Protein AF-A0A0G1D6A9-F1 (afdb_monomer_lite)

Foldseek 3Di:
DDDPPDPVNVVVVVVLVVCCVPPPVSVVVQVDQFCFDVCQQQFNADPVGGGDNLLVVLLVCCQVPQADPPSKGAGADPVRQVVQVPDPRHDHRAQFGMKGWHDDPLEIEMETEGAAAAPQPGVVVVVVVVQVVQCQSSLQNVGHYDYYHYHYNDYDYDPQCVVVVVVVVVDDDDDAWDWAADRDHSVPDDPVRIDTHPDDDDDDDDGDDDD

Secondary structure (DSSP, 8-state):
-PPTTSHHHHHHHHHHHHHHHH-HHHHHHHS---S-HHHHHH-EEPTTS-EE-HHHHHHHHHHH-TT-TT-EEE---HHHHHHHHH-TTSPPPPSEEEEEEEEETTEEEEEEEEEEEETTTHHHHHHHHHHHHHHHHHHHTT-EEEEEEEEEEEEE--GGGHHHHHHHHTSPPPPPPEEEE-SS-GGG--GGGEEEET---PPPP-PPPP-

Structure (mmCIF, N/CA/C/O backbone):
data_AF-A0A0G1D6A9-F1
#
_entry.id   AF-A0A0G1D6A9-F1
#
loop_
_atom_site.group_PDB
_atom_site.id
_atom_site.type_symbol
_atom_site.label_atom_id
_atom_site.label_alt_id
_atom_site.label_comp_id
_atom_site.label_asym_id
_atom_site.label_entity_id
_atom_site.label_seq_id
_atom_site.pdbx_PDB_ins_code
_atom_site.Cartn_x
_atom_site.Cartn_y
_atom_site.Cartn_z
_atom_site.occupancy
_atom_site.B_iso_or_equiv
_atom_site.auth_seq_id
_atom_site.auth_comp_id
_atom_site.auth_asym_id
_atom_site.auth_atom_id
_atom_site.pdbx_PDB_model_num
ATOM 1 N N . LYS A 1 1 ? 27.972 5.083 -18.551 1.00 77.94 1 LYS A N 1
ATOM 2 C CA . LYS A 1 1 ? 26.592 4.671 -18.190 1.00 77.94 1 LYS A CA 1
ATOM 3 C C . LYS A 1 1 ? 26.236 3.481 -19.064 1.00 77.94 1 LYS A C 1
ATOM 5 O O . LYS A 1 1 ? 26.295 3.638 -20.275 1.00 77.94 1 LYS A O 1
ATOM 10 N N . PHE A 1 2 ? 25.953 2.319 -18.478 1.00 86.81 2 PHE A N 1
ATOM 11 C CA . PHE A 1 2 ? 25.542 1.133 -19.235 1.00 86.81 2 PHE A CA 1
ATOM 12 C C . PHE A 1 2 ? 24.108 1.310 -19.759 1.00 86.81 2 PHE A C 1
ATOM 14 O O . PHE A 1 2 ? 23.292 1.895 -19.034 1.00 86.81 2 PHE A O 1
ATOM 21 N N . PRO A 1 3 ? 23.781 0.858 -20.984 1.00 87.69 3 PRO A N 1
ATOM 22 C CA . PRO A 1 3 ? 22.404 0.848 -21.464 1.00 87.69 3 PRO A CA 1
ATOM 23 C C . PRO A 1 3 ? 21.510 0.039 -20.517 1.00 87.69 3 PRO A C 1
ATOM 25 O O . PRO A 1 3 ? 21.882 -1.046 -20.072 1.00 87.69 3 PRO A O 1
ATOM 28 N N . ARG A 1 4 ? 20.328 0.565 -20.178 1.00 82.50 4 ARG A N 1
ATOM 29 C CA . ARG A 1 4 ? 19.416 -0.106 -19.241 1.00 82.50 4 ARG A CA 1
ATOM 30 C C . ARG A 1 4 ? 19.046 -1.484 -19.796 1.00 82.50 4 ARG A C 1
ATOM 32 O O . ARG A 1 4 ? 18.674 -1.593 -20.959 1.00 82.50 4 ARG A O 1
ATOM 39 N N . TYR A 1 5 ? 19.146 -2.508 -18.950 1.00 84.88 5 TYR A N 1
ATOM 40 C CA . TYR A 1 5 ? 18.931 -3.919 -19.300 1.00 84.88 5 TYR A CA 1
ATOM 41 C C . TYR A 1 5 ? 19.991 -4.576 -20.204 1.00 84.88 5 TYR A C 1
ATOM 43 O O . TYR A 1 5 ? 19.782 -5.727 -20.590 1.00 84.88 5 TYR A O 1
ATOM 51 N N . SER A 1 6 ? 21.124 -3.922 -20.497 1.00 91.94 6 SER A N 1
ATOM 52 C CA . SER A 1 6 ? 22.275 -4.610 -21.105 1.00 91.94 6 SER A CA 1
ATOM 53 C C . SER A 1 6 ? 22.891 -5.627 -20.138 1.00 91.94 6 SER A C 1
ATOM 55 O O . SER A 1 6 ? 22.645 -5.570 -18.929 1.00 91.94 6 SER A O 1
ATOM 57 N N . GLU A 1 7 ? 23.695 -6.558 -20.649 1.00 95.06 7 GLU A N 1
ATOM 58 C CA . GLU A 1 7 ? 24.373 -7.553 -19.808 1.00 95.06 7 GLU A CA 1
ATOM 59 C C . GLU A 1 7 ? 25.327 -6.895 -18.803 1.00 95.06 7 GLU A C 1
ATOM 61 O O . GLU A 1 7 ? 25.347 -7.269 -17.633 1.00 95.06 7 GLU A O 1
ATOM 66 N N . GLU A 1 8 ? 26.029 -5.835 -19.204 1.00 95.31 8 GLU A N 1
ATOM 67 C CA . GLU A 1 8 ? 26.897 -5.065 -18.310 1.00 95.31 8 GLU A CA 1
ATOM 68 C C . GLU A 1 8 ? 26.088 -4.344 -17.228 1.00 95.31 8 GLU A C 1
ATOM 70 O O . GLU A 1 8 ? 26.467 -4.355 -16.058 1.00 95.31 8 GLU A O 1
ATOM 75 N N . TRP A 1 9 ? 24.938 -3.756 -17.588 1.00 93.94 9 TRP A N 1
ATOM 76 C CA . TRP A 1 9 ? 24.043 -3.138 -16.609 1.00 93.94 9 TRP A CA 1
ATOM 77 C C . TRP A 1 9 ? 23.531 -4.162 -15.593 1.00 93.94 9 TRP A C 1
ATOM 79 O O . TRP A 1 9 ? 23.510 -3.877 -14.398 1.00 93.94 9 TRP A O 1
ATOM 89 N N . LYS A 1 10 ? 23.139 -5.359 -16.049 1.00 94.56 10 LYS A N 1
ATOM 90 C CA . LYS A 1 10 ? 22.675 -6.442 -15.169 1.00 94.56 10 LYS A CA 1
ATOM 91 C C . LYS A 1 10 ? 23.788 -6.919 -14.240 1.00 94.56 10 LYS A C 1
ATOM 93 O O . LYS A 1 10 ? 23.528 -7.121 -13.057 1.00 94.56 10 LYS A O 1
ATOM 98 N N . ALA A 1 11 ? 25.009 -7.065 -14.753 1.00 96.00 11 ALA A N 1
ATOM 99 C CA . ALA A 1 11 ? 26.162 -7.481 -13.964 1.00 96.00 11 ALA A CA 1
ATOM 100 C C . ALA A 1 11 ? 26.493 -6.465 -12.860 1.00 96.00 11 ALA A C 1
ATOM 102 O O . ALA A 1 11 ? 26.671 -6.846 -11.705 1.00 96.00 11 ALA A O 1
ATOM 103 N N . GLU A 1 12 ? 26.518 -5.171 -13.183 1.00 95.94 12 GLU A N 1
ATOM 104 C CA . GLU A 1 12 ? 26.762 -4.123 -12.186 1.00 95.94 12 GLU A CA 1
ATOM 105 C C . GLU A 1 12 ? 25.602 -3.973 -11.196 1.00 95.94 12 GLU A C 1
ATOM 107 O O . GLU A 1 12 ? 25.835 -3.785 -10.005 1.00 95.94 12 GLU A O 1
ATOM 112 N N . MET A 1 13 ? 24.354 -4.131 -11.648 1.00 94.62 13 MET A N 1
ATOM 113 C CA . MET A 1 13 ? 23.194 -4.152 -10.755 1.00 94.62 13 MET A CA 1
ATOM 114 C C . MET A 1 13 ? 23.268 -5.321 -9.764 1.00 94.62 13 MET A C 1
ATOM 116 O O . MET A 1 13 ? 22.987 -5.138 -8.584 1.00 94.62 13 MET A O 1
ATOM 120 N N . ALA A 1 14 ? 23.688 -6.508 -10.212 1.00 96.38 14 ALA A N 1
ATOM 121 C CA . ALA A 1 14 ? 23.878 -7.655 -9.329 1.00 96.38 14 ALA A CA 1
ATOM 122 C C . ALA A 1 14 ? 24.955 -7.377 -8.269 1.00 96.38 14 ALA A C 1
ATOM 124 O O . ALA A 1 14 ? 24.721 -7.621 -7.089 1.00 96.38 14 ALA A O 1
ATOM 125 N N . LYS A 1 15 ? 26.095 -6.790 -8.661 1.00 96.94 15 LYS A N 1
ATOM 126 C CA . LYS A 1 15 ? 27.145 -6.380 -7.711 1.00 96.94 15 LYS A CA 1
ATOM 127 C C . LYS A 1 15 ? 26.630 -5.366 -6.693 1.00 96.94 15 LYS A C 1
ATOM 129 O O . LYS A 1 15 ? 26.867 -5.538 -5.503 1.00 96.94 15 LYS A O 1
ATOM 134 N N . PHE A 1 16 ? 25.904 -4.347 -7.152 1.00 95.81 16 PHE A N 1
ATOM 135 C CA . PHE A 1 16 ? 25.304 -3.341 -6.279 1.00 95.81 16 PHE A CA 1
ATOM 136 C C . PHE A 1 16 ? 24.359 -3.978 -5.252 1.00 95.81 16 PHE A C 1
ATOM 138 O O . PHE A 1 16 ? 24.467 -3.700 -4.062 1.00 95.81 16 PHE A O 1
ATOM 145 N N . VAL A 1 17 ? 23.468 -4.873 -5.693 1.00 96.88 17 VAL A N 1
ATOM 146 C CA . VAL A 1 17 ? 22.533 -5.583 -4.806 1.00 96.88 17 VAL A CA 1
ATOM 147 C C . VAL A 1 17 ? 23.275 -6.420 -3.764 1.00 96.88 17 VAL A C 1
ATOM 149 O O . VAL A 1 17 ? 22.898 -6.399 -2.595 1.00 96.88 17 VAL A O 1
ATOM 152 N N . GLU A 1 18 ? 24.332 -7.130 -4.154 1.00 97.94 18 GLU A N 1
ATOM 153 C CA . GLU A 1 18 ? 25.124 -7.916 -3.204 1.00 97.94 18 GLU A CA 1
ATOM 154 C C . GLU A 1 18 ? 25.871 -7.030 -2.198 1.00 97.94 18 GLU A C 1
ATOM 156 O O . GLU A 1 18 ? 25.892 -7.347 -1.012 1.00 97.94 18 GLU A O 1
ATOM 161 N N . GLN A 1 19 ? 26.398 -5.878 -2.621 1.00 97.50 19 GLN A N 1
ATOM 162 C CA . GLN A 1 19 ? 27.015 -4.912 -1.706 1.00 97.50 19 GLN A CA 1
ATOM 163 C C . GLN A 1 19 ? 26.012 -4.349 -0.694 1.00 97.50 19 GLN A C 1
ATOM 165 O O . GLN A 1 19 ? 26.326 -4.279 0.489 1.00 97.50 19 GLN A O 1
ATOM 170 N N . ILE A 1 20 ? 24.790 -4.015 -1.129 1.00 97.50 20 ILE A N 1
ATOM 171 C CA . ILE A 1 20 ? 23.716 -3.567 -0.228 1.00 97.50 20 ILE A CA 1
ATOM 172 C C . ILE A 1 20 ? 23.388 -4.629 0.832 1.00 97.50 20 ILE A C 1
ATOM 174 O O . ILE A 1 20 ? 23.114 -4.277 1.974 1.00 97.50 20 ILE A O 1
ATOM 178 N N . LYS A 1 21 ? 23.405 -5.920 0.479 1.00 96.19 21 LYS A N 1
ATOM 179 C CA . LYS A 1 21 ? 23.113 -7.007 1.430 1.00 96.19 21 LYS A CA 1
ATOM 180 C C . LYS A 1 21 ? 24.263 -7.291 2.397 1.00 96.19 21 LYS A C 1
ATOM 182 O O . LYS A 1 21 ? 24.004 -7.718 3.517 1.00 96.19 21 LYS A O 1
ATOM 187 N N . ALA A 1 22 ? 25.505 -7.152 1.937 1.00 97.25 22 ALA A N 1
ATOM 188 C CA . ALA A 1 22 ? 26.683 -7.643 2.649 1.00 97.25 22 ALA A CA 1
ATOM 189 C C . ALA A 1 22 ? 27.426 -6.570 3.462 1.00 97.25 22 ALA A C 1
ATOM 191 O O . ALA A 1 22 ? 28.173 -6.926 4.372 1.00 97.25 22 ALA A O 1
ATOM 192 N N . ASP A 1 23 ? 27.262 -5.283 3.139 1.00 97.56 23 ASP A N 1
ATOM 193 C CA . ASP A 1 23 ? 27.976 -4.180 3.788 1.00 97.56 23 ASP A CA 1
ATOM 194 C C . ASP A 1 23 ? 27.004 -3.102 4.291 1.00 97.56 23 ASP A C 1
ATOM 196 O O . ASP A 1 23 ? 26.467 -2.295 3.529 1.00 97.56 23 ASP A O 1
ATOM 200 N N . ASP A 1 24 ? 26.835 -3.048 5.612 1.00 96.88 24 ASP A N 1
ATOM 201 C CA . ASP A 1 24 ? 26.005 -2.059 6.300 1.00 96.88 24 ASP A CA 1
ATOM 202 C C . ASP A 1 24 ? 26.401 -0.605 6.000 1.00 96.88 24 ASP A C 1
ATOM 204 O O . ASP A 1 24 ? 25.538 0.273 5.939 1.00 96.88 24 ASP A O 1
ATOM 208 N N . ASN A 1 25 ? 27.694 -0.302 5.852 1.00 96.94 25 ASN A N 1
ATOM 209 C CA . ASN A 1 25 ? 28.141 1.060 5.560 1.00 96.94 25 ASN A CA 1
ATOM 210 C C . ASN A 1 25 ? 27.798 1.435 4.122 1.00 96.94 25 ASN A C 1
ATOM 212 O O . ASN A 1 25 ? 27.321 2.544 3.873 1.00 96.94 25 ASN A O 1
ATOM 216 N N . PHE A 1 26 ? 27.967 0.491 3.196 1.00 96.56 26 PHE A N 1
ATOM 217 C CA . PHE A 1 26 ? 27.525 0.659 1.819 1.00 96.56 26 PHE A CA 1
ATOM 218 C C . PHE A 1 26 ? 26.004 0.860 1.745 1.00 96.56 26 PHE A C 1
ATOM 220 O O . PHE A 1 26 ? 25.537 1.783 1.075 1.00 96.56 26 PHE A O 1
ATOM 227 N N . ALA A 1 27 ? 25.229 0.070 2.493 1.00 96.25 27 ALA A N 1
ATOM 228 C CA . ALA A 1 27 ? 23.778 0.203 2.586 1.00 96.25 27 ALA A CA 1
ATOM 229 C C . ALA A 1 27 ? 23.343 1.554 3.172 1.00 96.25 27 ALA A C 1
ATOM 231 O O . ALA A 1 27 ? 22.470 2.208 2.605 1.00 96.25 27 ALA A O 1
ATOM 232 N N . ARG A 1 28 ? 23.980 2.030 4.251 1.00 93.25 28 ARG A N 1
ATOM 233 C CA . ARG A 1 28 ? 23.701 3.363 4.820 1.00 93.25 28 ARG A CA 1
ATOM 234 C C . ARG A 1 28 ? 23.996 4.491 3.835 1.00 93.25 28 ARG A C 1
ATOM 236 O O . ARG A 1 28 ? 23.303 5.502 3.847 1.00 93.25 28 ARG A O 1
ATOM 243 N N . GLN A 1 29 ? 25.019 4.332 2.999 1.00 92.62 29 GLN A N 1
ATOM 244 C CA . GLN A 1 29 ? 25.410 5.354 2.033 1.00 92.62 29 GLN A CA 1
ATOM 245 C C . GLN A 1 29 ? 24.528 5.357 0.774 1.00 92.62 29 GLN A C 1
ATOM 247 O O . GLN A 1 29 ? 24.220 6.431 0.259 1.00 92.62 29 GLN A O 1
ATOM 252 N N . TRP A 1 30 ? 24.146 4.182 0.263 1.00 92.62 30 TRP A N 1
ATOM 253 C CA . TRP A 1 30 ? 23.548 4.039 -1.074 1.00 92.62 30 TRP A CA 1
ATOM 254 C C . TRP A 1 30 ? 22.147 3.420 -1.098 1.00 92.62 30 TRP A C 1
ATOM 256 O O . TRP A 1 30 ? 21.499 3.436 -2.144 1.00 92.62 30 TRP A O 1
ATOM 266 N N . GLY A 1 31 ? 21.678 2.864 0.018 1.00 91.81 31 GLY A N 1
ATOM 267 C CA . GLY A 1 31 ? 20.359 2.241 0.147 1.00 91.81 31 GLY A CA 1
ATOM 268 C C . GLY A 1 31 ? 19.245 3.202 0.568 1.00 91.81 31 GLY A C 1
ATOM 269 O O . GLY A 1 31 ? 18.073 2.830 0.522 1.00 91.81 31 GLY A O 1
ATOM 270 N N . GLU A 1 32 ? 19.585 4.428 0.973 1.00 90.19 32 GLU A N 1
ATOM 271 C CA . GLU A 1 32 ? 18.611 5.427 1.411 1.00 90.19 32 GLU A CA 1
ATOM 272 C C . GLU A 1 32 ? 17.846 6.013 0.216 1.00 90.19 32 GLU A C 1
ATOM 274 O O . GLU A 1 32 ? 18.420 6.618 -0.691 1.00 90.19 32 GLU A O 1
ATOM 279 N N . LEU A 1 33 ? 16.522 5.854 0.232 1.00 89.31 33 LEU A N 1
ATOM 280 C CA . LEU A 1 33 ? 15.636 6.343 -0.829 1.00 89.31 33 LEU A CA 1
ATOM 281 C C . LEU A 1 33 ? 15.146 7.773 -0.577 1.00 89.31 33 LEU A C 1
ATOM 283 O O . LEU A 1 33 ? 14.500 8.366 -1.448 1.00 89.31 33 LEU A O 1
ATOM 287 N N . GLY A 1 34 ? 15.455 8.322 0.597 1.00 88.50 34 GLY A N 1
ATOM 288 C CA . GLY A 1 34 ? 14.965 9.599 1.067 1.00 88.50 34 GLY A CA 1
ATOM 289 C C . GLY A 1 34 ? 13.612 9.458 1.772 1.00 88.50 34 GLY A C 1
ATOM 290 O O . GLY A 1 34 ? 13.160 8.360 2.101 1.00 88.50 34 GLY A O 1
ATOM 291 N N . PRO A 1 35 ? 12.921 10.582 2.014 1.00 89.94 35 PRO A N 1
ATOM 292 C CA . PRO A 1 35 ? 11.691 10.628 2.800 1.00 89.94 35 PRO A CA 1
ATOM 293 C C . PRO A 1 35 ? 10.450 10.055 2.079 1.00 89.94 35 PRO A C 1
ATOM 295 O O . PRO A 1 35 ? 9.479 10.763 1.807 1.00 89.94 35 PRO A O 1
ATOM 298 N N . VAL A 1 36 ? 10.467 8.758 1.775 1.00 90.19 36 VAL A N 1
ATOM 299 C CA . VAL A 1 36 ? 9.391 8.031 1.083 1.00 90.19 36 VAL A CA 1
ATOM 300 C C . VAL A 1 36 ? 8.272 7.592 2.043 1.00 90.19 36 VAL A C 1
ATOM 302 O O . VAL A 1 36 ? 8.225 8.010 3.200 1.00 90.19 36 VAL A O 1
ATOM 305 N N . TYR A 1 37 ? 7.357 6.736 1.568 1.00 94.31 37 TYR A N 1
ATOM 306 C CA . TYR A 1 37 ? 6.142 6.294 2.268 1.00 94.31 37 TYR A CA 1
ATOM 307 C C . TYR A 1 37 ? 6.337 5.976 3.755 1.00 94.31 37 TYR A C 1
ATOM 309 O O . TYR A 1 37 ? 5.643 6.552 4.585 1.00 94.31 37 TYR A O 1
ATOM 317 N N . GLY A 1 38 ? 7.295 5.107 4.100 1.00 94.69 38 GLY A N 1
ATOM 318 C CA . GLY A 1 38 ? 7.502 4.667 5.483 1.00 94.69 38 GLY A CA 1
ATOM 319 C C . GLY A 1 38 ? 7.795 5.822 6.441 1.00 94.69 38 GLY A C 1
ATOM 320 O O . GLY A 1 38 ? 7.184 5.905 7.505 1.00 94.69 38 GLY A O 1
ATOM 321 N N . LYS A 1 39 ? 8.656 6.764 6.030 1.00 94.88 39 LYS A N 1
ATOM 322 C CA . LYS A 1 39 ? 8.928 7.971 6.813 1.00 94.88 39 LYS A CA 1
ATOM 323 C C . LYS A 1 39 ? 7.669 8.819 6.952 1.00 94.88 39 LYS A C 1
ATOM 325 O O . LYS A 1 39 ? 7.321 9.182 8.066 1.00 94.88 39 LYS A O 1
ATOM 330 N N . GLN A 1 40 ? 6.962 9.100 5.856 1.00 95.88 40 GLN A N 1
ATOM 331 C CA . GLN A 1 40 ? 5.763 9.940 5.934 1.00 95.88 40 GLN A CA 1
ATOM 332 C C . GLN A 1 40 ? 4.693 9.314 6.832 1.00 95.88 40 GLN A C 1
ATOM 334 O O . GLN A 1 40 ? 4.056 10.018 7.600 1.00 95.88 40 GLN A O 1
ATOM 339 N N . TRP A 1 41 ? 4.511 7.997 6.785 1.00 97.69 41 TRP A N 1
ATOM 340 C CA . TRP A 1 41 ? 3.453 7.322 7.535 1.00 97.69 41 TRP A CA 1
ATOM 341 C C . TRP A 1 41 ? 3.774 7.157 9.020 1.00 97.69 41 TRP A C 1
ATOM 343 O O . TRP A 1 41 ? 2.864 7.236 9.837 1.00 97.69 41 TRP A O 1
ATOM 353 N N . ARG A 1 42 ? 5.042 6.915 9.373 1.00 97.75 42 ARG A N 1
ATOM 354 C CA . ARG A 1 42 ? 5.439 6.538 10.741 1.00 97.75 42 ARG A CA 1
ATOM 355 C C . ARG A 1 42 ? 6.228 7.615 11.484 1.00 97.75 42 ARG A C 1
ATOM 357 O O . ARG A 1 42 ? 6.345 7.542 12.699 1.00 97.75 42 ARG A O 1
ATOM 364 N N . ARG A 1 43 ? 6.828 8.562 10.759 1.00 96.94 43 ARG A N 1
ATOM 365 C CA . ARG A 1 43 ? 7.798 9.547 11.267 1.00 96.94 43 ARG A CA 1
ATOM 366 C C . ARG A 1 43 ? 7.662 10.887 10.534 1.00 96.94 43 ARG A C 1
ATOM 368 O O . ARG A 1 43 ? 8.641 11.440 10.025 1.00 96.94 43 ARG A O 1
ATOM 375 N N . TRP A 1 44 ? 6.435 11.396 10.415 1.00 96.62 44 TRP A N 1
ATOM 376 C CA . TRP A 1 44 ? 6.184 12.686 9.766 1.00 96.62 44 TRP A CA 1
ATOM 377 C C . TRP A 1 44 ? 6.791 13.821 10.597 1.00 96.62 44 TRP A C 1
ATOM 379 O O . TRP A 1 44 ? 6.374 14.037 11.733 1.00 96.62 44 TRP A O 1
ATOM 389 N N . GLY A 1 45 ? 7.744 14.565 10.032 1.00 94.81 45 GLY A N 1
ATOM 390 C CA . GLY A 1 45 ? 8.414 15.668 10.726 1.00 94.81 45 GLY A CA 1
ATOM 391 C C . GLY A 1 45 ? 7.538 16.917 10.867 1.00 94.81 45 GLY A C 1
ATOM 392 O O . GLY A 1 45 ? 6.907 17.360 9.904 1.00 94.81 45 GLY A O 1
ATOM 393 N N . THR A 1 46 ? 7.521 17.512 12.058 1.00 94.31 46 THR A N 1
ATOM 394 C CA . THR A 1 46 ? 6.822 18.771 12.358 1.00 94.31 46 THR A CA 1
ATOM 395 C C . THR A 1 46 ? 7.787 19.957 12.427 1.00 94.31 46 THR A C 1
ATOM 397 O O . THR A 1 46 ? 9.000 19.801 12.561 1.00 94.31 46 THR A O 1
ATOM 400 N N . ALA A 1 47 ? 7.248 21.179 12.361 1.00 92.06 47 ALA A N 1
ATOM 401 C CA . ALA A 1 47 ? 8.051 22.405 12.423 1.00 92.06 47 ALA A CA 1
ATOM 402 C C . ALA A 1 47 ? 8.799 22.587 13.761 1.00 92.06 47 ALA A C 1
ATOM 404 O O . ALA A 1 47 ? 9.841 23.235 13.788 1.00 92.06 47 ALA A O 1
ATOM 405 N N . ASP A 1 48 ? 8.292 22.012 14.856 1.00 94.56 48 ASP A N 1
ATOM 406 C CA . ASP A 1 48 ? 8.929 22.013 16.180 1.00 94.56 48 ASP A CA 1
ATOM 407 C C . ASP A 1 48 ? 9.884 20.822 16.401 1.00 94.56 48 ASP A C 1
ATOM 409 O O . ASP A 1 48 ? 10.349 20.608 17.518 1.00 94.56 48 ASP A O 1
ATOM 413 N N . GLY A 1 49 ? 10.195 20.055 15.349 1.00 93.06 49 GLY A N 1
ATOM 414 C CA . GLY A 1 49 ? 11.174 18.965 15.386 1.00 93.06 49 GLY A CA 1
ATOM 415 C C . GLY A 1 49 ? 10.664 17.656 15.994 1.00 93.06 49 GLY A C 1
ATOM 416 O O . GLY A 1 49 ? 11.467 16.763 16.261 1.00 93.06 49 GLY A O 1
ATOM 417 N N . LYS A 1 50 ? 9.353 17.525 16.217 1.00 95.75 50 LYS A N 1
ATOM 418 C CA . LYS A 1 50 ? 8.720 16.265 16.628 1.00 95.75 50 LYS A CA 1
ATOM 419 C C . LYS A 1 50 ? 8.405 15.396 15.411 1.00 95.75 50 LYS A C 1
ATOM 421 O O . LYS A 1 50 ? 8.463 15.837 14.262 1.00 95.75 50 LYS A O 1
ATOM 426 N N . GLU A 1 51 ? 8.048 14.147 15.685 1.00 97.06 51 GLU A N 1
ATOM 427 C CA . GLU A 1 51 ? 7.591 13.192 14.681 1.00 97.06 51 GLU A CA 1
ATOM 428 C C . GLU A 1 51 ? 6.172 12.718 15.001 1.00 97.06 51 GLU A C 1
ATOM 430 O O . GLU A 1 51 ? 5.814 12.547 16.167 1.00 97.06 51 GLU A O 1
ATOM 435 N N . ILE A 1 52 ? 5.367 12.513 13.959 1.00 98.00 52 ILE A N 1
ATOM 436 C CA . ILE A 1 52 ? 4.006 11.981 14.054 1.00 98.00 52 ILE A CA 1
ATOM 437 C C . ILE A 1 52 ? 3.967 10.600 13.393 1.00 98.00 52 ILE A C 1
ATOM 439 O O . ILE A 1 52 ? 4.293 10.463 12.209 1.00 98.00 52 ILE A O 1
ATOM 443 N N . ASP A 1 53 ? 3.516 9.594 14.145 1.00 98.44 53 ASP A N 1
ATOM 444 C CA . ASP A 1 53 ? 3.139 8.284 13.610 1.00 98.44 53 ASP A CA 1
ATOM 445 C C . ASP A 1 53 ? 1.659 8.315 13.197 1.00 98.44 53 ASP A C 1
ATOM 447 O O . ASP A 1 53 ? 0.755 8.123 14.010 1.00 98.44 53 ASP A O 1
ATOM 451 N N . GLN A 1 54 ? 1.407 8.598 11.917 1.00 98.69 54 GLN A N 1
ATOM 452 C CA . GLN A 1 54 ? 0.050 8.710 11.378 1.00 98.69 54 GLN A CA 1
ATOM 453 C C . GLN A 1 54 ? -0.689 7.364 11.379 1.00 98.69 54 GLN A C 1
ATOM 455 O O . GLN A 1 54 ? -1.913 7.345 11.476 1.00 98.69 54 GLN A O 1
ATOM 460 N N . ILE A 1 55 ? 0.026 6.237 11.273 1.00 98.50 55 ILE A N 1
ATOM 461 C CA . ILE A 1 55 ? -0.593 4.904 11.318 1.00 98.50 55 ILE A CA 1
ATOM 462 C C . ILE A 1 55 ? -1.077 4.600 12.732 1.00 98.50 55 ILE A C 1
ATOM 464 O O . ILE A 1 55 ? -2.203 4.128 12.898 1.00 98.50 55 ILE A O 1
ATOM 468 N N . GLN A 1 56 ? -0.262 4.907 13.743 1.00 98.50 56 GLN A N 1
ATOM 469 C CA . GLN A 1 56 ? -0.680 4.740 15.131 1.00 98.50 56 GLN A CA 1
ATOM 470 C C . GLN A 1 56 ? -1.863 5.658 15.469 1.00 98.50 56 GLN A C 1
ATOM 472 O O . GLN A 1 56 ? -2.844 5.183 16.032 1.00 98.50 56 GLN A O 1
ATOM 477 N N . GLU A 1 57 ? -1.838 6.925 15.037 1.00 98.56 57 GLU A N 1
ATOM 478 C CA . GLU A 1 57 ? -2.961 7.853 15.248 1.00 98.56 57 GLU A CA 1
ATOM 479 C C . GLU A 1 57 ? -4.258 7.353 14.591 1.00 98.56 57 GLU A C 1
ATOM 481 O O . GLU A 1 57 ? -5.340 7.493 15.166 1.00 98.56 57 GLU A O 1
ATOM 486 N N . VAL A 1 58 ? -4.172 6.730 13.408 1.00 98.69 58 VAL A N 1
ATOM 487 C CA . VAL A 1 58 ? -5.316 6.066 12.767 1.00 98.69 58 VAL A CA 1
ATOM 488 C C . VAL A 1 58 ? -5.858 4.937 13.639 1.00 98.69 58 VAL A C 1
ATOM 490 O O . VAL A 1 58 ? -7.060 4.909 13.895 1.00 98.69 58 VAL A O 1
ATOM 493 N N . ILE A 1 59 ? -5.000 4.027 14.108 1.00 98.69 59 ILE A N 1
ATOM 494 C CA . ILE A 1 59 ? -5.406 2.885 14.943 1.00 98.69 59 ILE A CA 1
ATOM 495 C C . ILE A 1 59 ? -6.060 3.380 16.239 1.00 98.69 59 ILE A C 1
ATOM 497 O O . ILE A 1 59 ? -7.152 2.930 16.596 1.00 98.69 59 ILE A O 1
ATOM 501 N N . ASP A 1 60 ? -5.430 4.340 16.911 1.00 98.62 60 ASP A N 1
ATOM 502 C CA . ASP A 1 60 ? -5.912 4.904 18.170 1.00 98.62 60 ASP A CA 1
ATOM 503 C C . ASP A 1 60 ? -7.234 5.648 17.975 1.00 98.62 60 ASP A C 1
ATOM 505 O O . ASP A 1 60 ? -8.153 5.522 18.788 1.00 98.62 60 ASP A O 1
ATOM 509 N N . THR A 1 61 ? -7.370 6.387 16.871 1.00 98.75 61 THR A N 1
ATOM 510 C CA . THR A 1 61 ? -8.617 7.079 16.537 1.00 98.75 61 THR A CA 1
ATOM 511 C C . THR A 1 61 ? -9.727 6.095 16.200 1.00 98.75 61 THR A C 1
ATOM 513 O O . THR A 1 61 ? -10.832 6.289 16.688 1.00 98.75 61 THR A O 1
ATOM 516 N N . ILE A 1 62 ? -9.467 5.019 15.450 1.00 98.62 62 ILE A N 1
ATOM 517 C CA . ILE A 1 62 ? -10.479 3.983 15.176 1.00 98.62 62 ILE A CA 1
ATOM 518 C C . ILE A 1 62 ? -10.982 3.363 16.487 1.00 98.62 62 ILE A C 1
ATOM 520 O O . ILE A 1 62 ? -12.188 3.215 16.669 1.00 98.62 62 ILE A O 1
ATOM 524 N N . LYS A 1 63 ? -10.074 3.036 17.416 1.00 98.19 63 LYS A N 1
ATOM 525 C CA . LYS A 1 63 ? -10.424 2.427 18.711 1.00 98.19 63 LYS A CA 1
ATOM 526 C C . LYS A 1 63 ? -11.195 3.388 19.627 1.00 98.19 63 LYS A C 1
ATOM 528 O O . LYS A 1 63 ? -12.070 2.951 20.370 1.00 98.19 63 LYS A O 1
ATOM 533 N N . ARG A 1 64 ? -10.872 4.686 19.593 1.00 98.44 64 ARG A N 1
ATOM 534 C CA . ARG A 1 64 ? -11.444 5.716 20.481 1.00 98.44 64 ARG A CA 1
ATOM 535 C C . ARG A 1 64 ? -12.706 6.387 19.928 1.00 98.44 64 ARG A C 1
ATOM 537 O O . ARG A 1 64 ? -13.634 6.643 20.687 1.00 98.44 64 ARG A O 1
ATOM 544 N N . ASP A 1 65 ? -12.713 6.728 18.643 1.00 98.12 65 ASP A N 1
ATOM 545 C CA . ASP A 1 65 ? -13.775 7.451 17.930 1.00 98.12 65 ASP A CA 1
ATOM 546 C C . ASP A 1 65 ? -13.917 6.921 16.483 1.00 98.12 65 ASP A C 1
ATOM 548 O O . ASP A 1 65 ? -13.490 7.572 15.519 1.00 98.12 65 ASP A O 1
ATOM 552 N N . PRO A 1 66 ? -14.519 5.728 16.302 1.00 97.69 66 PRO A N 1
ATOM 553 C CA . PRO A 1 66 ? -14.607 5.059 15.000 1.00 97.69 66 PRO A CA 1
ATOM 554 C C . PRO A 1 66 ? -15.413 5.847 13.955 1.00 97.69 66 PRO A C 1
ATOM 556 O O . PRO A 1 66 ? -15.255 5.629 12.755 1.00 97.69 66 PRO A O 1
ATOM 559 N N . PHE A 1 67 ? -16.271 6.777 14.384 1.00 96.69 67 PHE A N 1
ATOM 560 C CA . PHE A 1 67 ? -17.112 7.580 13.491 1.00 96.69 67 PHE A CA 1
ATOM 561 C C . PHE A 1 67 ? -16.451 8.892 13.057 1.00 96.69 67 PHE A C 1
ATOM 563 O O . PHE A 1 67 ? -17.049 9.672 12.302 1.00 96.69 67 PHE A O 1
ATOM 570 N N . SER A 1 68 ? -15.217 9.138 13.507 1.00 98.19 68 SER A N 1
ATOM 571 C CA . SER A 1 68 ? -14.426 10.279 13.078 1.00 98.19 68 SER A CA 1
ATOM 572 C C . SER A 1 68 ? -14.296 10.309 11.556 1.00 98.19 68 SER A C 1
ATOM 574 O O . SER A 1 68 ? -13.914 9.346 10.896 1.00 98.19 68 SER A O 1
ATOM 576 N N . ARG A 1 69 ? -14.554 11.482 10.976 1.00 97.94 69 ARG A N 1
ATOM 577 C CA . ARG A 1 69 ? -14.357 11.745 9.539 1.00 97.94 69 ARG A CA 1
ATOM 578 C C . ARG A 1 69 ? -12.928 12.195 9.219 1.00 97.94 69 ARG A C 1
ATOM 580 O O . ARG A 1 69 ? -12.691 12.753 8.153 1.00 97.94 69 ARG A O 1
ATOM 587 N N . ARG A 1 70 ? -12.000 12.036 10.170 1.00 98.19 70 ARG A N 1
ATOM 588 C CA . ARG A 1 70 ? -10.622 12.555 10.120 1.00 98.19 70 ARG A CA 1
ATOM 589 C C . ARG A 1 70 ? -9.567 11.452 10.248 1.00 98.19 70 ARG A C 1
ATOM 591 O O . ARG A 1 70 ? -8.417 11.745 10.546 1.00 98.19 70 ARG A O 1
ATOM 598 N N . ILE A 1 71 ? -9.952 10.196 10.030 1.00 98.69 71 ILE A N 1
ATOM 599 C CA . ILE A 1 71 ? -9.060 9.036 10.108 1.00 98.69 71 ILE A CA 1
ATOM 600 C C . ILE A 1 71 ? -8.307 8.917 8.778 1.00 98.69 71 ILE A C 1
ATOM 602 O O . ILE A 1 71 ? -8.760 8.231 7.866 1.00 98.69 71 ILE A O 1
ATOM 606 N N . LEU A 1 72 ? -7.200 9.644 8.620 1.00 98.38 72 LEU A N 1
ATOM 607 C CA . LEU A 1 72 ? -6.452 9.706 7.361 1.00 98.38 72 LEU A CA 1
ATOM 608 C C . LEU A 1 72 ? -4.942 9.648 7.569 1.00 98.38 72 LEU A C 1
ATOM 610 O O . LEU A 1 72 ? -4.434 10.015 8.623 1.00 98.38 72 LEU A O 1
ATOM 614 N N . VAL A 1 73 ? -4.236 9.249 6.516 1.00 98.69 73 VAL A N 1
ATOM 615 C CA . VAL A 1 73 ? -2.775 9.277 6.432 1.00 98.69 73 VAL A CA 1
ATOM 616 C C . VAL A 1 73 ? -2.373 10.037 5.182 1.00 98.69 73 VAL A C 1
ATOM 618 O O . VAL A 1 73 ? -2.840 9.742 4.078 1.00 98.69 73 VAL A O 1
ATOM 621 N N . ASN A 1 74 ? -1.476 11.003 5.346 1.00 97.25 74 ASN A N 1
ATOM 622 C CA . ASN A 1 74 ? -0.940 11.801 4.258 1.00 97.25 74 ASN A CA 1
ATOM 623 C C . ASN A 1 74 ? 0.471 11.331 3.873 1.00 97.25 74 ASN A C 1
ATOM 625 O O . ASN A 1 74 ? 1.362 11.224 4.713 1.00 97.25 74 ASN A O 1
ATOM 629 N N . GLY A 1 75 ? 0.681 11.054 2.589 1.00 94.31 75 GLY A N 1
ATOM 630 C CA . GLY A 1 75 ? 1.980 10.722 1.998 1.00 94.31 75 GLY A CA 1
ATOM 631 C C . GLY A 1 75 ? 2.623 11.887 1.240 1.00 94.31 75 GLY A C 1
ATOM 632 O O . GLY A 1 75 ? 3.638 11.688 0.573 1.00 94.31 75 GLY A O 1
ATOM 633 N N . TRP A 1 76 ? 2.026 13.081 1.282 1.00 93.62 76 TRP A N 1
ATOM 634 C CA . TRP A 1 76 ? 2.375 14.226 0.441 1.00 93.62 76 TRP A CA 1
ATOM 635 C C . TRP A 1 76 ? 2.910 15.402 1.262 1.00 93.62 76 TRP A C 1
ATOM 637 O O . TRP A 1 76 ? 2.232 16.399 1.512 1.00 93.62 76 TRP A O 1
ATOM 647 N N . ASN A 1 77 ? 4.170 15.292 1.679 1.00 92.69 77 ASN A N 1
ATOM 648 C CA . ASN A 1 77 ? 4.844 16.328 2.453 1.00 92.69 77 ASN A CA 1
ATOM 649 C C . ASN A 1 77 ? 5.462 17.404 1.550 1.00 92.69 77 ASN A C 1
ATOM 651 O O . ASN A 1 77 ? 6.525 17.213 0.961 1.00 92.69 77 ASN A O 1
ATOM 655 N N . VAL A 1 78 ? 4.814 18.569 1.469 1.00 90.19 78 VAL A N 1
ATOM 656 C CA . VAL A 1 78 ? 5.241 19.685 0.604 1.00 90.19 78 VAL A CA 1
ATOM 657 C C . VAL A 1 78 ? 6.663 20.164 0.888 1.00 90.19 78 VAL A C 1
ATOM 659 O O . VAL A 1 78 ? 7.402 20.441 -0.059 1.00 90.19 78 VAL A O 1
ATOM 662 N N . GLY A 1 79 ? 7.066 20.208 2.160 1.00 85.56 79 GLY A N 1
ATOM 663 C CA . GLY A 1 79 ? 8.407 20.645 2.551 1.00 85.56 79 GLY A CA 1
ATOM 664 C C . GLY A 1 79 ? 9.505 19.687 2.086 1.00 85.56 79 GLY A C 1
ATOM 665 O O . GLY A 1 79 ? 10.596 20.120 1.722 1.00 85.56 79 GLY A O 1
ATOM 666 N N . GLU A 1 80 ? 9.201 18.392 2.030 1.00 85.38 80 GLU A N 1
ATOM 667 C CA . GLU A 1 80 ? 10.179 17.347 1.707 1.00 85.38 80 GLU A CA 1
ATOM 668 C C . GLU A 1 80 ? 10.150 16.927 0.234 1.00 85.38 80 GLU A C 1
ATOM 670 O O . GLU A 1 80 ? 11.146 16.460 -0.308 1.00 85.38 80 GLU A O 1
ATOM 675 N N . MET A 1 81 ? 9.050 17.152 -0.480 1.00 81.12 81 MET A N 1
ATOM 676 C CA . MET A 1 81 ? 8.973 16.815 -1.903 1.00 81.12 81 MET A CA 1
ATOM 677 C C . MET A 1 81 ? 9.955 17.595 -2.771 1.00 81.12 81 MET A C 1
ATOM 679 O O . MET A 1 81 ? 10.437 17.072 -3.772 1.00 81.12 81 MET A O 1
ATOM 683 N N . GLN A 1 82 ? 10.262 18.842 -2.411 1.00 76.81 82 GLN A N 1
ATOM 684 C CA . GLN A 1 82 ? 11.209 19.646 -3.183 1.00 76.81 82 GLN A CA 1
ATOM 685 C C . GLN A 1 82 ? 12.608 19.023 -3.191 1.00 76.81 82 GLN A C 1
ATOM 687 O O . GLN A 1 82 ? 13.309 19.131 -4.197 1.00 76.81 82 GLN A O 1
ATOM 692 N N . SER A 1 83 ? 13.014 18.350 -2.108 1.00 73.94 83 SER A N 1
ATOM 693 C CA . SER A 1 83 ? 14.289 17.633 -2.079 1.00 73.94 83 SER A CA 1
ATOM 694 C C . SER A 1 83 ? 14.221 16.339 -2.894 1.00 73.94 83 SER A C 1
ATOM 696 O O . SER A 1 83 ? 15.151 16.086 -3.655 1.00 73.94 83 SER A O 1
ATOM 698 N N . LEU A 1 84 ? 13.109 15.592 -2.843 1.00 77.69 84 LEU A N 1
ATOM 699 C CA . LEU A 1 84 ? 12.890 14.398 -3.678 1.00 77.69 84 LEU A CA 1
ATOM 700 C C . LEU A 1 84 ? 12.926 14.714 -5.181 1.00 77.69 84 LEU A C 1
ATOM 702 O O . LEU A 1 84 ? 13.543 13.990 -5.950 1.00 77.69 84 LEU A O 1
ATOM 706 N N . ILE A 1 85 ? 12.307 15.818 -5.608 1.00 78.19 85 ILE A N 1
ATOM 707 C CA . ILE A 1 85 ? 12.276 16.227 -7.023 1.00 78.19 85 ILE A CA 1
ATOM 708 C C . ILE A 1 85 ? 13.667 16.657 -7.512 1.00 78.19 85 ILE A C 1
ATOM 710 O O . ILE A 1 85 ? 14.040 16.393 -8.654 1.00 78.19 85 ILE A O 1
ATOM 714 N N . LYS A 1 86 ? 14.437 17.355 -6.668 1.00 74.88 86 LYS A N 1
ATOM 715 C CA . LYS A 1 86 ? 15.751 17.904 -7.042 1.00 74.88 86 LYS A CA 1
ATOM 716 C C . LYS A 1 86 ? 16.873 16.869 -6.960 1.00 74.88 86 LYS A C 1
ATOM 718 O O . LYS A 1 86 ? 17.854 16.971 -7.701 1.00 74.88 86 LYS A O 1
ATOM 723 N N . ALA A 1 87 ? 16.768 15.902 -6.054 1.00 73.12 87 ALA A N 1
ATOM 724 C CA . ALA A 1 87 ? 17.794 14.895 -5.851 1.00 73.12 87 ALA A CA 1
ATOM 725 C C . ALA A 1 87 ? 17.730 13.823 -6.944 1.00 73.12 87 ALA A C 1
ATOM 727 O O . ALA A 1 87 ? 16.757 13.095 -7.081 1.00 73.12 87 ALA A O 1
ATOM 728 N N . LYS A 1 88 ? 18.825 13.665 -7.694 1.00 68.00 88 LYS A N 1
ATOM 729 C CA . LYS A 1 88 ? 18.942 12.625 -8.733 1.00 68.00 88 LYS A CA 1
ATOM 730 C C . LYS A 1 88 ? 19.105 11.200 -8.179 1.00 68.00 88 LYS A C 1
ATOM 732 O O . LYS A 1 88 ? 19.140 10.262 -8.967 1.00 68.00 88 LYS A O 1
ATOM 737 N N . HIS A 1 89 ? 19.274 11.058 -6.864 1.00 68.38 89 HIS A N 1
ATOM 738 C CA . HIS A 1 89 ? 19.518 9.789 -6.170 1.00 68.38 89 HIS A CA 1
ATOM 739 C C . HIS A 1 89 ? 18.380 9.385 -5.221 1.00 68.38 89 HIS A C 1
ATOM 741 O O . HIS A 1 89 ? 18.445 8.302 -4.654 1.00 68.38 89 HIS A O 1
ATOM 747 N N . TYR A 1 90 ? 17.346 10.218 -5.055 1.00 73.25 90 TYR A N 1
ATOM 748 C CA . TYR A 1 90 ? 16.170 9.856 -4.264 1.00 73.25 90 TYR A CA 1
ATOM 749 C C . TYR A 1 90 ? 15.060 9.286 -5.134 1.00 73.25 90 TYR A C 1
ATOM 751 O O . TYR A 1 90 ? 15.007 9.496 -6.349 1.00 73.25 90 TYR A O 1
ATOM 759 N N . ALA A 1 91 ? 14.166 8.543 -4.488 1.00 78.62 91 ALA A N 1
ATOM 760 C CA . ALA A 1 91 ? 12.967 8.043 -5.131 1.00 78.62 91 ALA A CA 1
ATOM 761 C C . ALA A 1 91 ? 12.051 9.206 -5.569 1.00 78.62 91 ALA A C 1
ATOM 763 O O . ALA A 1 91 ? 12.040 10.269 -4.938 1.00 78.62 91 ALA A O 1
ATOM 764 N N . PRO A 1 92 ? 11.247 9.021 -6.632 1.00 80.81 92 PRO A N 1
ATOM 765 C CA . PRO A 1 92 ? 10.278 10.027 -7.046 1.00 80.81 92 PRO A CA 1
ATOM 766 C C . PRO A 1 92 ? 9.236 10.289 -5.943 1.00 80.81 92 PRO A C 1
ATOM 768 O O . PRO A 1 92 ? 8.981 9.414 -5.108 1.00 80.81 92 PRO A O 1
ATOM 771 N N . PRO A 1 93 ? 8.580 11.468 -5.949 1.00 82.19 93 PRO A N 1
ATOM 772 C CA . PRO A 1 93 ? 7.516 11.778 -5.000 1.00 82.19 93 PRO A CA 1
ATOM 773 C C . PRO A 1 93 ? 6.428 10.703 -4.976 1.00 82.19 93 PRO A C 1
ATOM 775 O O . PRO A 1 93 ? 6.064 10.160 -6.021 1.00 82.19 93 PRO A O 1
ATOM 778 N N . SER A 1 94 ? 5.847 10.468 -3.798 1.00 86.25 94 SER A N 1
ATOM 779 C CA . SER A 1 94 ? 4.772 9.491 -3.594 1.00 86.25 94 SER A CA 1
ATOM 780 C C . SER A 1 94 ? 3.668 9.598 -4.658 1.00 86.25 94 SER A C 1
ATOM 782 O O . SER A 1 94 ? 3.157 10.687 -4.929 1.00 86.25 94 SER A O 1
ATOM 784 N N . CYS A 1 95 ? 3.276 8.476 -5.262 1.00 93.56 95 CYS A N 1
ATOM 785 C CA . CYS A 1 95 ? 2.093 8.410 -6.124 1.00 93.56 95 CYS A CA 1
ATOM 786 C C . CYS A 1 95 ? 0.801 8.319 -5.298 1.00 93.56 95 CYS A C 1
ATOM 788 O O . CYS A 1 95 ? -0.242 8.792 -5.746 1.00 93.56 95 CYS A O 1
ATOM 790 N N . HIS A 1 96 ? 0.868 7.754 -4.088 1.00 96.69 96 HIS A N 1
ATOM 791 C CA . HIS A 1 96 ? -0.263 7.626 -3.169 1.00 96.69 96 HIS A CA 1
ATOM 792 C C . HIS A 1 96 ? -0.274 8.799 -2.187 1.00 96.69 96 HIS A C 1
ATOM 794 O O . HIS A 1 96 ? 0.486 8.848 -1.217 1.00 96.69 96 HIS A O 1
ATOM 800 N N . THR A 1 97 ? -1.100 9.794 -2.484 1.00 95.94 97 THR A N 1
ATOM 801 C CA . THR A 1 97 ? -1.036 11.105 -1.830 1.00 95.94 97 THR A CA 1
ATOM 802 C C . THR A 1 97 ? -1.681 11.075 -0.451 1.00 95.94 97 THR A C 1
ATOM 804 O O . THR A 1 97 ? -1.099 11.573 0.505 1.00 95.94 97 THR A O 1
ATOM 807 N N . VAL A 1 98 ? -2.876 10.498 -0.341 1.00 98.44 98 VAL A N 1
ATOM 808 C CA . VAL A 1 98 ? -3.641 10.429 0.907 1.00 98.44 98 VAL A CA 1
ATOM 809 C C . VAL A 1 98 ? -4.562 9.221 0.863 1.00 98.44 98 VAL A C 1
ATOM 811 O O . VAL A 1 98 ? -5.093 8.885 -0.196 1.00 98.44 98 VAL A O 1
ATOM 814 N N . PHE A 1 99 ? -4.761 8.575 2.005 1.00 98.75 99 PHE A N 1
ATOM 815 C CA . PHE A 1 99 ? -5.821 7.590 2.172 1.00 98.75 99 PHE A CA 1
ATOM 816 C C . PHE A 1 99 ? -6.571 7.819 3.478 1.00 98.75 99 PHE A C 1
ATOM 818 O O . PHE A 1 99 ? -6.008 8.325 4.447 1.00 98.75 99 PHE A O 1
ATOM 825 N N . GLN A 1 100 ? -7.853 7.477 3.472 1.00 98.88 100 GLN A N 1
ATOM 826 C CA . GLN A 1 100 ? -8.788 7.699 4.563 1.00 98.88 100 GLN A CA 1
ATOM 827 C C . GLN A 1 100 ? -9.500 6.396 4.909 1.00 98.88 100 GLN A C 1
ATOM 829 O O . GLN A 1 100 ? -9.888 5.644 4.017 1.00 98.88 100 GLN A O 1
ATOM 834 N N . PHE A 1 101 ? -9.702 6.160 6.199 1.00 98.88 101 PHE A N 1
ATOM 835 C CA . PHE A 1 101 ? -10.501 5.058 6.709 1.00 98.88 101 PHE A CA 1
ATOM 836 C C . PHE A 1 101 ? -11.891 5.525 7.131 1.00 98.88 101 PHE A C 1
ATOM 838 O O . PHE A 1 101 ? -12.107 6.691 7.478 1.00 98.88 101 PHE A O 1
ATOM 845 N N . TYR A 1 102 ? -12.830 4.587 7.123 1.00 98.31 102 TYR A N 1
ATOM 846 C CA . TYR A 1 102 ? -14.198 4.805 7.567 1.00 98.31 102 TYR A CA 1
ATOM 847 C C . TYR A 1 102 ? -14.734 3.554 8.261 1.00 98.31 102 TYR A C 1
ATOM 849 O O . TYR A 1 102 ? -14.587 2.456 7.732 1.00 98.31 102 TYR A O 1
ATOM 857 N N . VAL A 1 103 ? -15.364 3.709 9.428 1.00 98.62 103 VAL A N 1
ATOM 858 C CA . VAL A 1 103 ? -15.999 2.593 10.142 1.00 98.62 103 VAL A CA 1
ATOM 859 C C . VAL A 1 103 ? -17.514 2.681 10.008 1.00 98.62 103 VAL A C 1
ATOM 861 O O . VAL A 1 103 ? -18.121 3.721 10.270 1.00 98.62 103 VAL A O 1
ATOM 864 N N . SER A 1 104 ? -18.146 1.569 9.640 1.00 95.69 104 SER A N 1
ATOM 865 C CA . SER A 1 104 ? -19.602 1.443 9.600 1.00 95.69 104 SER A CA 1
ATOM 866 C C . SER A 1 104 ? -20.027 0.013 9.898 1.00 95.69 104 SER A C 1
ATOM 868 O O . SER A 1 104 ? -19.521 -0.920 9.286 1.00 95.69 104 SER A O 1
ATOM 870 N N . ASN A 1 105 ? -20.965 -0.174 10.830 1.00 94.62 105 ASN A N 1
ATOM 871 C CA . ASN A 1 105 ? -21.547 -1.482 11.161 1.00 94.62 105 ASN A CA 1
ATOM 872 C C . ASN A 1 105 ? -20.501 -2.589 11.434 1.00 94.62 105 ASN A C 1
ATOM 874 O O . ASN A 1 105 ? -20.627 -3.699 10.923 1.00 94.62 105 ASN A O 1
ATOM 878 N N . GLY A 1 106 ? -19.444 -2.283 12.200 1.00 96.56 106 GLY A N 1
ATOM 879 C CA . GLY A 1 106 ? -18.367 -3.240 12.514 1.00 96.56 106 GLY A CA 1
ATOM 880 C C . GLY A 1 106 ? -17.410 -3.544 11.350 1.00 96.56 106 GLY A C 1
ATOM 881 O O . GLY A 1 106 ? -16.587 -4.456 11.442 1.00 96.56 106 GLY A O 1
ATOM 882 N N . ARG A 1 107 ? -17.5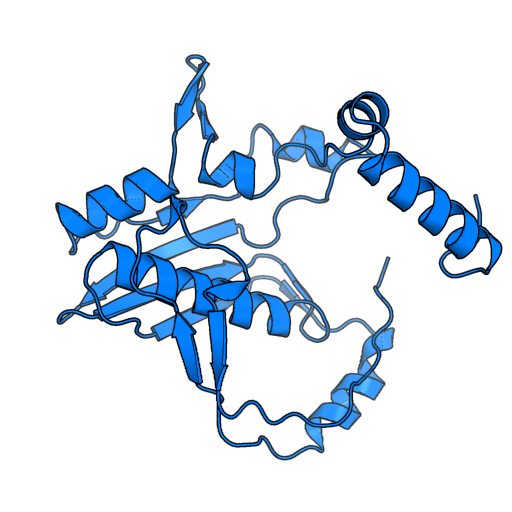07 -2.785 10.252 1.00 98.06 107 ARG A N 1
ATOM 883 C CA . ARG A 1 107 ? -16.670 -2.903 9.056 1.00 98.06 107 ARG A CA 1
ATOM 884 C C . ARG A 1 107 ? -15.762 -1.686 8.902 1.00 98.06 107 ARG A C 1
ATOM 886 O O . ARG A 1 107 ? -16.217 -0.562 9.106 1.00 98.06 107 ARG A O 1
ATOM 893 N N . LEU A 1 108 ? -14.513 -1.914 8.507 1.00 98.81 108 LEU A N 1
ATOM 894 C CA . LEU A 1 108 ? -13.551 -0.880 8.136 1.00 98.81 108 LEU A CA 1
ATOM 895 C C . LEU A 1 108 ? -13.474 -0.775 6.608 1.00 98.81 108 LEU A C 1
ATOM 897 O O . LEU A 1 108 ? -13.203 -1.764 5.937 1.00 98.81 108 LEU A O 1
ATOM 901 N N . ASP A 1 109 ? -13.672 0.418 6.065 1.00 98.69 109 ASP A N 1
ATOM 902 C CA . ASP A 1 109 ? -13.480 0.744 4.652 1.00 98.69 109 ASP A CA 1
ATOM 903 C C . ASP A 1 109 ? -12.234 1.641 4.499 1.00 98.69 109 ASP A C 1
ATOM 905 O O . ASP A 1 109 ? -11.851 2.352 5.432 1.00 98.69 109 ASP A O 1
ATOM 909 N N . LEU A 1 110 ? -11.599 1.622 3.322 1.00 98.81 110 LEU A N 1
ATOM 910 C CA . LEU A 1 110 ? -10.428 2.443 2.987 1.00 98.81 110 LEU A CA 1
ATOM 911 C C . LEU A 1 110 ? -10.647 3.126 1.638 1.00 98.81 110 LEU A C 1
ATOM 913 O O . LEU A 1 110 ? -10.987 2.469 0.658 1.00 98.81 110 LEU A O 1
ATOM 917 N N . GLN A 1 111 ? -10.384 4.427 1.549 1.00 98.88 111 GLN A N 1
ATOM 918 C CA . GLN A 1 111 ? -10.294 5.153 0.285 1.00 98.88 111 GLN A CA 1
ATOM 919 C C . GLN A 1 111 ? -8.874 5.664 0.051 1.00 98.88 111 GLN A C 1
ATOM 921 O O . GLN A 1 111 ? -8.312 6.326 0.916 1.00 98.88 111 GLN A O 1
ATOM 926 N N . LEU A 1 112 ? -8.316 5.413 -1.133 1.00 98.88 112 LEU A N 1
ATOM 927 C CA . LEU A 1 112 ? -7.034 5.956 -1.582 1.00 98.88 112 LEU A CA 1
ATOM 928 C C . LEU A 1 112 ? -7.247 7.018 -2.662 1.00 98.88 112 LEU A C 1
ATOM 930 O O . LEU A 1 112 ? -7.941 6.758 -3.639 1.00 98.88 112 LEU A O 1
ATOM 934 N N . TYR A 1 113 ? -6.556 8.153 -2.552 1.00 98.75 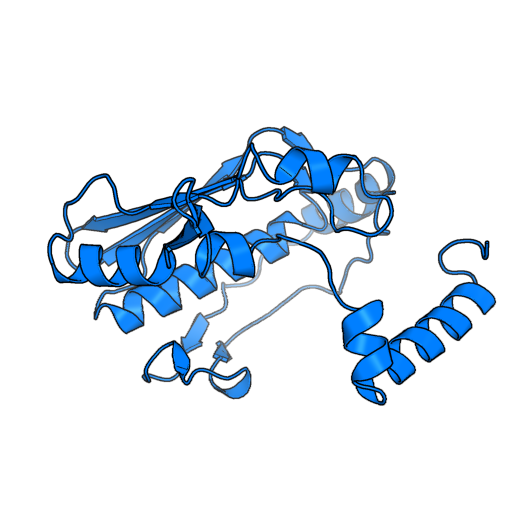113 TYR A N 1
ATOM 935 C CA . TYR A 1 113 ? -6.300 9.055 -3.672 1.00 98.75 113 TYR A CA 1
ATOM 936 C C . TYR A 1 113 ? -4.868 8.869 -4.202 1.00 98.75 113 TYR A C 1
ATOM 938 O O . TYR A 1 113 ? -3.879 9.200 -3.535 1.00 98.75 113 TYR A O 1
ATOM 946 N N . GLN A 1 114 ? -4.761 8.350 -5.425 1.00 98.56 114 GLN A N 1
ATOM 947 C CA . GLN A 1 114 ? -3.512 8.158 -6.157 1.00 98.56 114 GLN A CA 1
ATOM 948 C C . GLN A 1 114 ? -3.394 9.201 -7.269 1.00 98.56 114 GLN A C 1
ATOM 950 O O . GLN A 1 114 ? -4.091 9.127 -8.278 1.00 98.56 114 GLN A O 1
ATOM 955 N N . ARG A 1 115 ? -2.479 10.166 -7.122 1.00 97.25 115 ARG A N 1
ATOM 956 C CA . ARG A 1 115 ? -2.331 11.278 -8.080 1.00 97.25 115 ARG A CA 1
ATOM 957 C C . ARG A 1 115 ? -1.874 10.850 -9.480 1.00 97.25 115 ARG A C 1
ATOM 959 O O . ARG A 1 115 ? -2.080 11.601 -10.425 1.00 97.25 115 ARG A O 1
ATOM 966 N N . SER A 1 116 ? -1.193 9.710 -9.595 1.00 96.44 116 SER A N 1
ATOM 967 C CA . SER A 1 116 ? -0.576 9.219 -10.830 1.00 96.44 116 SER A CA 1
ATOM 968 C C . SER A 1 116 ? -0.531 7.694 -10.802 1.00 96.44 116 SER A C 1
ATOM 970 O O . SER A 1 116 ? -0.008 7.105 -9.848 1.00 96.44 116 SER A O 1
ATOM 972 N N . ALA A 1 117 ? -1.128 7.067 -11.809 1.00 97.62 117 ALA A N 1
ATOM 973 C CA . ALA A 1 117 ? -1.403 5.642 -11.835 1.00 97.62 117 ALA A CA 1
ATOM 974 C C . ALA A 1 117 ? -1.069 5.033 -13.197 1.00 97.62 117 ALA A C 1
ATOM 976 O O . ALA A 1 117 ? -1.806 5.199 -14.167 1.00 97.62 117 ALA A O 1
ATOM 977 N N . ASP A 1 118 ? 0.033 4.283 -13.223 1.00 96.75 118 ASP A N 1
ATOM 978 C CA . ASP A 1 118 ? 0.342 3.354 -14.306 1.00 96.75 118 ASP A CA 1
ATOM 979 C C . ASP A 1 118 ? -0.645 2.185 -14.228 1.00 96.75 118 ASP A C 1
ATOM 981 O O . ASP A 1 118 ? -0.550 1.332 -13.338 1.00 96.75 118 ASP A O 1
ATOM 985 N N . MET A 1 119 ? -1.604 2.164 -15.150 1.00 96.62 119 MET A N 1
ATOM 986 C CA . MET A 1 119 ? -2.692 1.189 -15.168 1.00 96.62 119 MET A CA 1
ATOM 987 C C . MET A 1 119 ? -2.224 -0.241 -15.467 1.00 96.62 119 MET A C 1
ATOM 989 O O . MET A 1 119 ? -2.918 -1.185 -15.094 1.00 96.62 119 MET A O 1
ATOM 993 N N . ALA A 1 120 ? -1.078 -0.418 -16.134 1.00 94.56 120 ALA A N 1
ATOM 994 C CA . ALA A 1 120 ? -0.596 -1.728 -16.564 1.00 94.56 120 ALA A CA 1
ATOM 995 C C . ALA A 1 120 ? 0.289 -2.393 -15.508 1.00 94.56 120 ALA A C 1
ATOM 997 O O . ALA A 1 120 ? 0.083 -3.557 -15.164 1.00 94.56 120 ALA A O 1
ATOM 998 N N . LEU A 1 121 ? 1.268 -1.652 -14.985 1.00 93.12 121 LEU A N 1
ATOM 999 C CA . LEU A 1 121 ? 2.234 -2.174 -14.019 1.00 93.12 121 LEU A CA 1
ATOM 1000 C C . LEU A 1 121 ? 1.903 -1.790 -12.581 1.00 93.12 121 LEU A C 1
ATOM 1002 O O . LEU A 1 121 ? 2.017 -2.624 -11.689 1.00 93.12 121 LEU A O 1
ATOM 1006 N N . GLY A 1 122 ? 1.533 -0.535 -12.334 1.00 95.06 122 GLY A N 1
ATOM 1007 C CA . GLY A 1 122 ? 1.407 -0.001 -10.977 1.00 95.06 122 GLY A CA 1
ATOM 1008 C C . GLY A 1 122 ? 0.120 -0.436 -10.284 1.00 95.06 122 GLY A C 1
ATOM 1009 O O . GLY A 1 122 ? 0.158 -1.030 -9.206 1.00 95.06 122 GLY A O 1
ATOM 1010 N N . VAL A 1 123 ? -1.022 -0.163 -10.916 1.00 97.94 123 VAL A N 1
ATOM 1011 C CA . VAL A 1 123 ? -2.351 -0.318 -10.306 1.00 97.94 123 VAL A CA 1
ATOM 1012 C C . VAL A 1 123 ? -2.629 -1.727 -9.772 1.00 97.94 123 VAL A C 1
ATOM 1014 O O . VAL A 1 123 ? -3.118 -1.810 -8.643 1.00 97.94 123 VAL A O 1
ATOM 1017 N N . PRO A 1 124 ? -2.280 -2.834 -10.462 1.00 97.44 124 PRO A N 1
ATOM 1018 C CA . PRO A 1 124 ? -2.462 -4.174 -9.900 1.00 97.44 124 PRO A CA 1
ATOM 1019 C C . PRO A 1 124 ? -1.754 -4.367 -8.548 1.00 97.44 124 PRO A C 1
ATOM 1021 O O . PRO A 1 124 ? -2.353 -4.892 -7.608 1.00 97.44 124 PRO A O 1
ATOM 1024 N N . TYR A 1 125 ? -0.515 -3.876 -8.413 1.00 96.81 125 TYR A N 1
ATOM 1025 C CA . TYR A 1 125 ? 0.210 -3.891 -7.138 1.00 96.81 125 TYR A CA 1
ATOM 1026 C C . TYR A 1 125 ? -0.421 -2.945 -6.119 1.00 96.81 125 TYR A C 1
ATOM 1028 O O . TYR A 1 125 ? -0.526 -3.288 -4.946 1.00 96.81 125 TYR A O 1
ATOM 1036 N N . ASN A 1 126 ? -0.857 -1.757 -6.545 1.00 98.12 126 ASN A N 1
ATOM 1037 C CA . ASN A 1 126 ? -1.457 -0.775 -5.643 1.00 98.12 126 ASN A CA 1
ATOM 1038 C C . ASN A 1 126 ? -2.751 -1.310 -5.011 1.00 98.12 126 ASN A C 1
ATOM 1040 O O . ASN A 1 126 ? -2.921 -1.188 -3.800 1.00 98.12 126 ASN A O 1
ATOM 1044 N N . ILE A 1 127 ? -3.610 -1.976 -5.790 1.00 98.50 127 ILE A N 1
ATOM 1045 C CA . ILE A 1 127 ? -4.830 -2.609 -5.274 1.00 98.50 127 ILE A CA 1
ATOM 1046 C C . ILE A 1 127 ? -4.487 -3.664 -4.217 1.00 98.50 127 ILE A C 1
ATOM 1048 O O . ILE A 1 127 ? -5.037 -3.624 -3.116 1.00 98.50 127 ILE A O 1
ATOM 1052 N N . ALA A 1 128 ? -3.544 -4.564 -4.513 1.00 97.94 128 ALA A N 1
ATOM 1053 C CA . ALA A 1 128 ? -3.127 -5.605 -3.576 1.00 97.94 128 ALA A CA 1
ATOM 1054 C C . ALA A 1 128 ? -2.543 -5.022 -2.276 1.00 97.94 128 ALA A C 1
ATOM 1056 O O . ALA A 1 128 ? -2.912 -5.460 -1.184 1.00 97.94 128 ALA A O 1
ATOM 1057 N N . SER A 1 129 ? -1.686 -4.001 -2.371 1.00 98.12 129 SER A N 1
ATOM 1058 C CA . SER A 1 129 ? -1.081 -3.349 -1.204 1.00 98.12 129 SER A CA 1
ATOM 1059 C C . SER A 1 129 ? -2.120 -2.709 -0.284 1.00 98.12 129 SER A C 1
ATOM 1061 O O . SER A 1 129 ? -2.074 -2.923 0.926 1.00 98.12 129 SER A O 1
ATOM 1063 N N . TYR A 1 130 ? -3.075 -1.947 -0.826 1.00 98.69 130 TYR A N 1
ATOM 1064 C CA . TYR A 1 130 ? -4.070 -1.251 -0.001 1.00 98.69 130 TYR A CA 1
ATOM 1065 C C . TYR A 1 130 ? -5.182 -2.167 0.510 1.00 98.69 130 TYR A C 1
ATOM 1067 O O . TYR A 1 130 ? -5.646 -1.968 1.630 1.00 98.69 130 TYR A O 1
ATOM 1075 N N . ALA A 1 131 ? -5.556 -3.210 -0.237 1.00 98.38 131 ALA A N 1
ATOM 1076 C CA . ALA A 1 131 ? -6.437 -4.261 0.272 1.00 98.38 131 ALA A CA 1
ATOM 1077 C C . ALA A 1 131 ? -5.785 -5.039 1.433 1.00 98.38 131 ALA A C 1
ATOM 1079 O O . ALA A 1 131 ? -6.439 -5.354 2.431 1.00 98.38 131 ALA A O 1
ATOM 1080 N N . THR A 1 132 ? -4.476 -5.294 1.340 1.00 98.38 132 THR A N 1
ATOM 1081 C CA . THR A 1 132 ? -3.703 -5.932 2.416 1.00 98.38 132 THR A CA 1
ATOM 1082 C C . THR A 1 132 ? -3.606 -5.016 3.634 1.00 98.38 132 THR A C 1
ATOM 1084 O O . THR A 1 132 ? -3.904 -5.449 4.744 1.00 98.38 132 THR A O 1
ATOM 1087 N N . LEU A 1 133 ? -3.283 -3.732 3.438 1.00 98.56 133 LEU A N 1
ATOM 1088 C CA . LEU A 1 133 ? -3.266 -2.735 4.514 1.00 98.56 133 LEU A CA 1
ATOM 1089 C C . LEU A 1 133 ? -4.629 -2.626 5.206 1.00 98.56 133 LEU A C 1
ATOM 1091 O O . LEU A 1 133 ? -4.688 -2.624 6.431 1.00 98.56 133 LEU A O 1
ATOM 1095 N N . LEU A 1 134 ? -5.720 -2.578 4.436 1.00 98.69 134 LEU A N 1
ATOM 1096 C CA . LEU A 1 134 ? -7.072 -2.561 4.986 1.00 98.69 134 LEU A CA 1
ATOM 1097 C C . LEU A 1 134 ? -7.326 -3.785 5.877 1.00 98.69 134 LEU A C 1
ATOM 1099 O O . LEU A 1 134 ? -7.851 -3.640 6.977 1.00 98.69 134 LEU A O 1
ATOM 1103 N N . THR A 1 135 ? -6.908 -4.971 5.430 1.00 98.44 135 THR A N 1
ATOM 1104 C CA . THR A 1 135 ? -7.040 -6.220 6.196 1.00 98.44 135 THR A CA 1
ATOM 1105 C C . THR A 1 135 ? -6.249 -6.170 7.505 1.00 98.44 135 THR A C 1
ATOM 1107 O O . THR A 1 135 ? -6.782 -6.528 8.553 1.00 98.44 135 THR A O 1
ATOM 1110 N N . ILE A 1 136 ? -5.008 -5.676 7.462 1.00 98.50 136 ILE A N 1
ATOM 1111 C CA . ILE A 1 136 ? -4.138 -5.537 8.639 1.00 98.50 136 ILE A CA 1
ATOM 1112 C C . ILE A 1 136 ? -4.748 -4.570 9.660 1.00 98.50 136 ILE A C 1
ATOM 1114 O O . ILE A 1 136 ? -4.869 -4.915 10.832 1.00 98.50 136 ILE A O 1
ATOM 1118 N N . ILE A 1 137 ? -5.157 -3.370 9.230 1.00 98.56 137 ILE A N 1
ATOM 1119 C CA . ILE A 1 137 ? -5.699 -2.358 10.149 1.00 98.56 137 ILE A CA 1
ATOM 1120 C C . ILE A 1 137 ? -7.057 -2.794 10.704 1.00 98.56 137 ILE A C 1
ATOM 1122 O O . ILE A 1 137 ? -7.314 -2.588 11.889 1.00 98.56 137 ILE A O 1
ATOM 1126 N N . ALA A 1 138 ? -7.902 -3.441 9.895 1.00 98.44 138 ALA A N 1
ATOM 1127 C CA . ALA A 1 138 ? -9.158 -4.013 10.370 1.00 98.44 138 ALA A CA 1
ATOM 1128 C C . ALA A 1 138 ? -8.905 -5.052 11.475 1.00 98.44 138 ALA A C 1
ATOM 1130 O O . ALA A 1 138 ? -9.502 -4.957 12.541 1.00 98.44 138 ALA A O 1
ATOM 1131 N N . GLN A 1 139 ? -7.950 -5.969 11.279 1.00 97.88 139 GLN A N 1
ATOM 1132 C CA . GLN A 1 139 ? -7.559 -6.940 12.305 1.00 97.88 139 GLN A CA 1
ATOM 1133 C C . GLN A 1 139 ? -7.038 -6.265 13.585 1.00 97.88 139 GLN A C 1
ATOM 1135 O O . GLN A 1 139 ? -7.466 -6.617 14.680 1.00 97.88 139 GLN A O 1
ATOM 1140 N N . GLU A 1 140 ? -6.143 -5.284 13.457 1.00 98.44 140 GLU A N 1
ATOM 1141 C CA . GLU A 1 140 ? -5.544 -4.553 14.586 1.00 98.44 140 GLU A CA 1
ATOM 1142 C C . GLU A 1 140 ? -6.579 -3.758 15.408 1.00 98.44 140 GLU A C 1
ATOM 1144 O O . GLU A 1 140 ? -6.340 -3.396 16.565 1.00 98.44 140 GLU A O 1
ATOM 1149 N N . THR A 1 141 ? -7.738 -3.474 14.810 1.00 98.38 141 THR A N 1
ATOM 1150 C CA . THR A 1 141 ? -8.838 -2.700 15.402 1.00 98.38 141 THR A CA 1
ATOM 1151 C C . THR A 1 141 ? -10.084 -3.539 15.700 1.00 98.38 141 THR A C 1
ATOM 1153 O O . THR A 1 141 ? -11.101 -2.971 16.081 1.00 98.38 141 THR A O 1
ATOM 1156 N N . ASP A 1 142 ? -9.995 -4.871 15.584 1.00 97.75 142 ASP A N 1
ATOM 1157 C CA . ASP A 1 142 ? -11.100 -5.824 15.792 1.00 97.75 142 ASP A CA 1
ATOM 1158 C C . ASP A 1 142 ? -12.343 -5.530 14.923 1.00 97.75 142 ASP A C 1
ATOM 1160 O O . ASP A 1 142 ? -13.494 -5.622 15.348 1.00 97.75 142 ASP A O 1
ATOM 1164 N N . LEU A 1 143 ? -12.100 -5.146 13.668 1.00 98.44 143 LEU A N 1
ATOM 1165 C CA . LEU A 1 143 ? -13.113 -4.867 12.654 1.00 98.44 143 LEU A CA 1
ATOM 1166 C C . LEU A 1 143 ? -13.023 -5.859 11.493 1.00 98.44 143 LEU A C 1
ATOM 1168 O O . LEU A 1 143 ? -12.001 -6.497 11.238 1.00 98.44 143 LEU A O 1
ATOM 1172 N N . THR A 1 144 ? -14.107 -5.950 10.726 1.00 98.12 144 THR A N 1
ATOM 1173 C CA . THR A 1 144 ? -14.116 -6.709 9.470 1.00 98.12 144 THR A CA 1
ATOM 1174 C C . THR A 1 144 ? -13.626 -5.818 8.321 1.00 98.12 144 THR A C 1
ATOM 1176 O O . THR A 1 144 ? -14.155 -4.716 8.167 1.00 98.12 144 THR A O 1
ATOM 1179 N N . PRO A 1 145 ? -12.658 -6.237 7.484 1.00 98.19 145 PRO A N 1
ATOM 1180 C CA . PRO A 1 145 ? -12.279 -5.460 6.307 1.00 98.19 145 PRO A CA 1
ATOM 1181 C C . PRO A 1 145 ? -13.444 -5.382 5.315 1.00 98.19 145 PRO A C 1
ATOM 1183 O O . PRO A 1 145 ? -14.146 -6.364 5.073 1.00 98.19 145 PRO A O 1
ATOM 1186 N N . GLY A 1 146 ? -13.657 -4.197 4.756 1.00 97.81 146 GLY A N 1
ATOM 1187 C CA . GLY A 1 146 ? -14.768 -3.885 3.873 1.00 97.81 146 GLY A CA 1
ATOM 1188 C C . GLY A 1 146 ? -14.335 -3.433 2.491 1.00 97.81 146 GLY A C 1
ATOM 1189 O O . GLY A 1 146 ? -13.667 -4.159 1.758 1.00 97.81 146 GLY A O 1
ATOM 1190 N N . ILE A 1 147 ? -14.785 -2.245 2.103 1.00 98.19 147 ILE A N 1
ATOM 1191 C CA . ILE A 1 147 ? -14.626 -1.718 0.752 1.00 98.19 147 ILE A CA 1
ATOM 1192 C C . ILE A 1 147 ? -13.314 -0.947 0.650 1.00 98.19 147 ILE A C 1
ATOM 1194 O O . ILE A 1 147 ? -13.068 -0.002 1.400 1.00 98.19 147 ILE A O 1
ATOM 1198 N N . PHE A 1 148 ? -12.509 -1.308 -0.347 1.00 98.69 14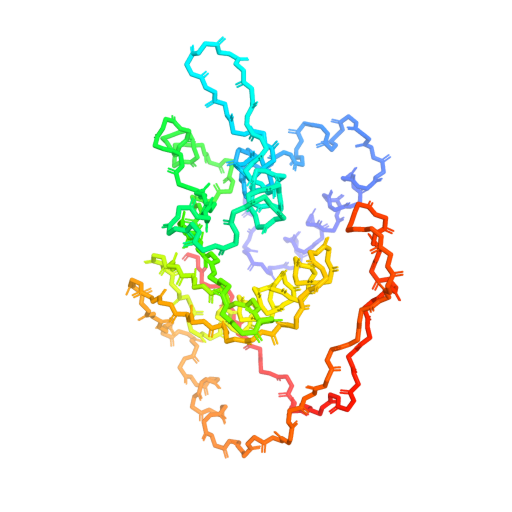8 PHE A N 1
ATOM 1199 C CA . PHE A 1 148 ? -11.416 -0.474 -0.823 1.00 98.69 148 PHE A CA 1
ATOM 1200 C C . PHE A 1 148 ? -11.879 0.371 -2.021 1.00 98.69 148 PHE A C 1
ATOM 1202 O O . PHE A 1 148 ? -12.176 -0.162 -3.089 1.00 98.69 148 PHE A O 1
ATOM 1209 N N . THR A 1 149 ? -11.934 1.692 -1.846 1.00 98.81 149 THR A N 1
ATOM 1210 C CA . THR A 1 149 ? -12.243 2.664 -2.904 1.00 98.81 149 THR A CA 1
ATOM 1211 C C . THR A 1 149 ? -10.950 3.264 -3.451 1.00 98.81 149 THR A C 1
ATOM 1213 O O . THR A 1 149 ? -10.223 3.955 -2.739 1.00 98.81 149 THR A O 1
ATOM 1216 N N . HIS A 1 150 ? -10.669 3.056 -4.736 1.00 98.75 150 HIS A N 1
ATOM 1217 C CA . HIS A 1 150 ? -9.457 3.565 -5.381 1.00 98.75 150 HIS A CA 1
ATOM 1218 C C . HIS A 1 150 ? -9.786 4.754 -6.287 1.00 98.75 150 HIS A C 1
ATOM 1220 O O . HIS A 1 150 ? -10.441 4.610 -7.314 1.00 98.75 150 HIS A O 1
ATOM 1226 N N . THR A 1 151 ? -9.360 5.949 -5.886 1.00 98.81 151 THR A N 1
ATOM 1227 C CA . THR A 1 151 ? -9.525 7.192 -6.645 1.00 98.81 151 THR A CA 1
ATOM 1228 C C . THR A 1 151 ? -8.225 7.550 -7.356 1.00 98.81 151 THR A C 1
ATOM 1230 O O . THR A 1 151 ? -7.156 7.557 -6.744 1.00 98.81 151 THR A O 1
ATOM 1233 N N . PHE A 1 152 ? -8.325 7.895 -8.637 1.00 98.69 152 PHE A N 1
ATOM 1234 C CA . PHE A 1 152 ? -7.185 8.267 -9.470 1.00 98.69 152 PHE A CA 1
ATOM 1235 C C . PHE A 1 152 ? -7.227 9.750 -9.843 1.00 98.69 152 PHE A C 1
ATOM 1237 O O . PHE A 1 152 ? -8.294 10.294 -10.122 1.00 98.69 152 PHE A O 1
ATOM 1244 N N . GLY A 1 153 ? -6.054 10.384 -9.855 1.00 98.31 153 GLY A N 1
ATOM 1245 C CA . GLY A 1 153 ? -5.806 11.635 -10.565 1.00 98.31 153 GLY A CA 1
ATOM 1246 C C . GLY A 1 153 ? -5.525 11.336 -12.037 1.00 98.31 153 GLY A C 1
ATOM 1247 O O . GLY A 1 153 ? -6.438 11.064 -12.808 1.00 98.31 153 GLY A O 1
ATOM 1248 N N . ASP A 1 154 ? -4.248 11.339 -12.418 1.00 98.12 154 ASP A N 1
ATOM 1249 C CA . ASP A 1 154 ? -3.812 10.916 -13.751 1.00 98.12 154 ASP A CA 1
ATOM 1250 C C . ASP A 1 154 ? -3.718 9.381 -13.824 1.00 98.12 154 ASP A C 1
ATOM 1252 O O . ASP A 1 154 ? -2.774 8.781 -13.301 1.00 98.12 154 ASP A O 1
ATOM 1256 N N . ALA A 1 155 ? -4.707 8.751 -14.458 1.00 98.12 155 ALA A N 1
ATOM 1257 C CA . ALA A 1 155 ? -4.682 7.337 -14.819 1.00 98.12 155 ALA A CA 1
ATOM 1258 C C . ALA A 1 155 ? -4.238 7.179 -16.280 1.00 98.12 155 ALA A C 1
ATOM 1260 O O . ALA A 1 155 ? -4.926 7.641 -17.192 1.00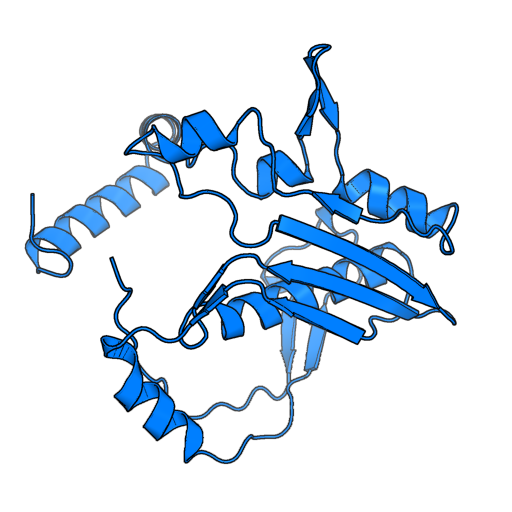 98.12 155 ALA A O 1
ATOM 1261 N N . HIS A 1 156 ? -3.115 6.495 -16.505 1.00 97.19 156 HIS A N 1
ATOM 1262 C CA . HIS A 1 156 ? -2.489 6.401 -17.824 1.00 97.19 156 HIS A CA 1
ATOM 1263 C C . HIS A 1 156 ? -2.001 4.991 -18.159 1.00 97.19 156 HIS A C 1
ATOM 1265 O O . HIS A 1 156 ? -1.715 4.163 -17.294 1.00 97.19 156 HIS A O 1
ATOM 1271 N N . ILE A 1 157 ? -1.872 4.740 -19.462 1.00 96.50 157 ILE A N 1
ATOM 1272 C CA . ILE A 1 157 ? -1.238 3.550 -20.030 1.00 96.50 157 ILE A CA 1
ATOM 1273 C C . ILE A 1 157 ? -0.058 4.031 -20.872 1.00 96.50 157 ILE A C 1
ATOM 1275 O O . ILE A 1 157 ? -0.238 4.858 -21.770 1.00 96.50 157 ILE A O 1
ATOM 1279 N N . TYR A 1 158 ? 1.144 3.518 -20.609 1.00 95.25 158 TYR A N 1
ATOM 1280 C CA . TYR A 1 158 ? 2.299 3.828 -21.449 1.00 95.25 158 TYR A CA 1
ATOM 1281 C C . TYR A 1 158 ? 2.158 3.191 -22.835 1.00 95.25 158 TYR A C 1
ATOM 1283 O O . TYR A 1 158 ? 1.647 2.081 -22.988 1.00 95.25 158 TYR A O 1
ATOM 1291 N N . LEU A 1 159 ? 2.657 3.876 -23.868 1.00 95.00 159 LEU A N 1
ATOM 1292 C CA . LEU A 1 159 ? 2.528 3.419 -25.257 1.00 95.00 159 LEU A CA 1
ATOM 1293 C C . LEU A 1 159 ? 3.157 2.036 -25.491 1.00 95.00 159 LEU A C 1
ATOM 1295 O O . LEU A 1 159 ? 2.612 1.227 -26.235 1.00 95.00 159 LEU A O 1
ATOM 1299 N N . ASN A 1 160 ? 4.265 1.734 -24.812 1.00 93.81 160 ASN A N 1
ATOM 1300 C CA . ASN A 1 160 ? 4.940 0.437 -24.887 1.00 93.81 160 ASN A CA 1
ATOM 1301 C C . ASN A 1 160 ? 4.232 -0.682 -24.092 1.00 93.81 160 ASN A C 1
ATOM 1303 O O . ASN A 1 160 ? 4.732 -1.805 -24.060 1.00 93.81 160 ASN A O 1
ATOM 1307 N N . HIS A 1 161 ? 3.093 -0.406 -23.447 1.00 95.75 161 HIS A N 1
ATOM 1308 C CA . HIS A 1 161 ? 2.274 -1.402 -22.740 1.00 95.75 161 HIS A CA 1
ATOM 1309 C C . HIS A 1 161 ? 0.988 -1.769 -23.484 1.00 95.75 161 HIS A C 1
ATOM 1311 O O . HIS A 1 161 ? 0.290 -2.693 -23.068 1.00 95.75 161 HIS A O 1
ATOM 1317 N N . LEU A 1 162 ? 0.661 -1.080 -24.584 1.00 95.94 162 LEU A N 1
ATOM 1318 C CA . LEU A 1 162 ? -0.630 -1.233 -25.260 1.00 95.94 162 LEU A CA 1
ATOM 1319 C C . LEU A 1 162 ? -0.909 -2.671 -25.709 1.00 95.94 162 LEU A C 1
ATOM 1321 O O . LEU A 1 162 ? -2.027 -3.148 -25.534 1.00 95.94 162 LEU A O 1
ATOM 1325 N N . ASP A 1 163 ? 0.084 -3.370 -26.255 1.00 96.06 163 ASP A N 1
ATOM 1326 C CA . ASP A 1 163 ? -0.114 -4.735 -26.755 1.00 96.06 163 ASP A CA 1
ATOM 1327 C C . ASP A 1 163 ? -0.360 -5.733 -25.617 1.00 96.06 163 ASP A C 1
ATOM 1329 O O . ASP A 1 163 ? -1.283 -6.542 -25.703 1.00 96.06 163 ASP A O 1
ATOM 1333 N N . GLY A 1 164 ? 0.375 -5.612 -24.506 1.00 96.12 164 GLY A N 1
ATOM 1334 C CA . GLY A 1 164 ? 0.151 -6.444 -23.322 1.00 96.12 164 GLY A CA 1
ATOM 1335 C C . GLY A 1 164 ? -1.210 -6.185 -22.667 1.00 96.12 164 GLY A C 1
ATOM 1336 O O . GLY A 1 164 ? -1.877 -7.124 -22.241 1.00 96.12 164 GLY A O 1
ATOM 1337 N N . ILE A 1 165 ? -1.680 -4.933 -22.647 1.00 96.62 165 ILE A N 1
ATOM 1338 C CA . ILE A 1 165 ? -3.032 -4.612 -22.164 1.00 96.62 165 ILE A CA 1
ATOM 1339 C C . ILE A 1 165 ? -4.103 -5.188 -23.089 1.00 96.62 165 ILE A C 1
ATOM 1341 O O . ILE A 1 165 ? -5.059 -5.794 -22.608 1.00 96.62 165 ILE A O 1
ATOM 1345 N N . LYS A 1 166 ? -3.949 -5.054 -24.412 1.00 97.62 166 LYS A N 1
ATOM 1346 C CA . LYS A 1 166 ? -4.879 -5.662 -25.375 1.00 97.62 166 LYS A CA 1
ATOM 1347 C C . LYS A 1 166 ? -4.956 -7.173 -25.183 1.00 97.62 166 LYS A C 1
ATOM 1349 O O . LYS A 1 166 ? -6.060 -7.706 -25.166 1.00 97.62 166 LYS A O 1
ATOM 1354 N N . GLU A 1 167 ? -3.822 -7.846 -24.979 1.00 97.62 167 GLU A N 1
ATOM 1355 C CA . GLU A 1 167 ? -3.793 -9.274 -24.652 1.00 97.62 167 GLU A CA 1
ATOM 1356 C C . GLU A 1 167 ? -4.542 -9.560 -23.343 1.00 97.62 167 GLU A C 1
ATOM 1358 O O . GLU A 1 167 ? -5.411 -10.434 -23.313 1.00 97.62 167 GLU A O 1
ATOM 1363 N N . GLN A 1 168 ? -4.268 -8.805 -22.274 1.00 97.75 168 GLN A N 1
ATOM 1364 C CA . GLN A 1 168 ? -4.931 -8.984 -20.982 1.00 97.75 168 GLN A CA 1
ATOM 1365 C C . GLN A 1 168 ? -6.456 -8.855 -21.085 1.00 97.75 168 GLN A C 1
ATOM 1367 O O . GLN A 1 168 ? -7.173 -9.649 -20.477 1.00 97.75 168 GLN A O 1
ATOM 1372 N N . LEU A 1 169 ? -6.950 -7.911 -21.891 1.00 98.00 169 LEU A N 1
ATOM 1373 C CA . LEU A 1 169 ? -8.381 -7.677 -22.112 1.00 98.00 169 LEU A CA 1
ATOM 1374 C C . LEU A 1 169 ? -9.091 -8.834 -22.836 1.00 98.00 169 LEU A C 1
ATOM 1376 O O . LEU A 1 169 ? -10.316 -8.916 -22.784 1.00 98.00 169 LEU A O 1
ATOM 1380 N N . THR A 1 170 ? -8.358 -9.752 -23.475 1.00 98.31 170 THR A N 1
ATOM 1381 C CA . THR A 1 170 ? -8.948 -10.967 -24.074 1.00 98.31 170 THR A CA 1
ATOM 1382 C C . THR A 1 170 ? -9.219 -12.079 -23.056 1.00 98.31 170 THR A C 1
ATOM 1384 O O . THR A 1 170 ? -9.935 -13.038 -23.355 1.00 98.31 170 THR A O 1
ATOM 1387 N N . ARG A 1 171 ? -8.651 -11.981 -21.848 1.00 98.25 171 ARG A N 1
ATOM 1388 C CA . ARG A 1 171 ? -8.683 -13.044 -20.838 1.00 98.25 171 ARG A CA 1
ATOM 1389 C C . ARG A 1 171 ? -9.932 -12.930 -19.965 1.00 98.25 171 ARG A C 1
ATOM 1391 O O . ARG A 1 171 ? -10.298 -11.851 -19.509 1.00 98.25 171 ARG A O 1
ATOM 1398 N N . LYS A 1 172 ? -10.563 -14.068 -19.666 1.00 98.25 172 LYS A N 1
ATOM 1399 C CA . LYS A 1 172 ? -11.686 -14.128 -18.716 1.00 98.25 172 LYS A CA 1
ATOM 1400 C C . LYS A 1 172 ? -11.159 -14.189 -17.275 1.00 98.25 172 LYS A C 1
ATOM 1402 O O . LYS A 1 172 ? -10.328 -15.057 -17.009 1.00 98.25 172 LYS A O 1
ATOM 1407 N N . PRO A 1 173 ? -11.611 -13.328 -16.346 1.00 98.00 173 PRO A N 1
ATOM 1408 C CA . PRO A 1 173 ? -11.193 -13.402 -14.947 1.00 98.00 173 PRO A CA 1
ATOM 1409 C C . PRO A 1 173 ? -11.519 -14.760 -14.307 1.00 98.00 173 PRO A C 1
ATOM 1411 O O . PRO A 1 173 ? -12.592 -15.317 -14.545 1.00 98.00 173 PRO A O 1
ATOM 1414 N N . TYR A 1 174 ? -10.600 -15.274 -13.487 1.00 98.44 174 TYR A N 1
ATOM 1415 C CA . TYR A 1 174 ? -10.864 -16.395 -12.580 1.00 98.44 174 TYR A CA 1
ATOM 1416 C C . TYR A 1 174 ? -11.605 -15.912 -11.320 1.00 98.44 174 TYR A C 1
ATOM 1418 O O . TYR A 1 174 ? -11.652 -14.702 -11.071 1.00 98.44 174 TYR A O 1
ATOM 1426 N N . PRO A 1 175 ? -12.177 -16.825 -10.510 1.00 98.06 175 PRO A N 1
ATOM 1427 C CA . PRO A 1 175 ? -12.665 -16.482 -9.177 1.00 98.06 175 PRO A CA 1
ATOM 1428 C C . PRO A 1 175 ? -11.595 -15.770 -8.336 1.00 98.06 175 PRO A C 1
ATOM 1430 O O . PRO A 1 175 ? -10.402 -16.047 -8.468 1.00 98.06 175 PRO A O 1
ATOM 1433 N N . LEU A 1 176 ? -12.027 -14.850 -7.470 1.00 97.06 176 LEU A N 1
ATOM 1434 C CA . LEU A 1 176 ? -11.123 -14.104 -6.595 1.00 97.06 176 LEU A CA 1
ATOM 1435 C C . LEU A 1 176 ? -10.450 -15.029 -5.572 1.00 97.06 176 LEU A C 1
ATOM 1437 O O . LEU A 1 176 ? -11.081 -15.926 -5.012 1.00 97.06 176 LEU A O 1
ATOM 1441 N N . SER A 1 177 ? -9.178 -14.755 -5.290 1.00 97.25 177 SER A N 1
ATOM 1442 C CA . SER A 1 177 ? -8.445 -15.362 -4.178 1.00 97.25 177 SER A CA 1
ATOM 1443 C C . SER A 1 177 ? -8.942 -14.856 -2.823 1.00 97.25 177 SER A C 1
ATOM 1445 O O . SER A 1 177 ? -9.586 -13.811 -2.730 1.00 97.25 177 SER A O 1
ATOM 1447 N N . THR A 1 178 ? -8.572 -15.554 -1.752 1.00 97.44 178 THR A N 1
ATOM 1448 C CA . THR A 1 178 ? -8.811 -15.115 -0.369 1.00 97.44 178 THR A CA 1
ATOM 1449 C C . THR A 1 178 ? -7.485 -14.861 0.333 1.00 97.44 178 THR A C 1
ATOM 1451 O O . THR A 1 178 ? -6.637 -15.745 0.383 1.00 97.44 178 THR A O 1
ATOM 1454 N N . LEU A 1 179 ? -7.304 -13.664 0.892 1.00 97.69 179 LEU A N 1
ATOM 1455 C CA . LEU A 1 179 ? -6.161 -13.362 1.751 1.00 97.69 179 LEU A CA 1
ATOM 1456 C C . LEU A 1 179 ? -6.463 -13.807 3.188 1.00 97.69 179 LEU A C 1
ATOM 1458 O O . LEU A 1 179 ? -7.489 -13.430 3.759 1.00 97.69 179 LEU A O 1
ATOM 1462 N N . LYS A 1 180 ? -5.556 -14.581 3.779 1.00 97.38 180 LYS A N 1
ATOM 1463 C CA . LYS A 1 180 ? -5.517 -14.905 5.205 1.00 97.38 180 LYS A CA 1
ATOM 1464 C C . LYS A 1 180 ? -4.317 -14.215 5.836 1.00 97.38 180 LYS A C 1
ATOM 1466 O O . LYS A 1 180 ? -3.229 -14.239 5.267 1.00 97.38 180 LYS A O 1
ATOM 1471 N N . VAL A 1 181 ? -4.538 -13.622 7.005 1.00 97.88 181 VAL A N 1
ATOM 1472 C CA . VAL A 1 181 ? -3.501 -12.985 7.820 1.00 97.88 181 VAL A CA 1
ATOM 1473 C C . VAL A 1 181 ? -3.534 -13.617 9.209 1.00 97.88 181 VAL A C 1
ATOM 1475 O O . VAL A 1 181 ? -4.617 -13.791 9.778 1.00 97.88 181 VAL A O 1
ATOM 1478 N N . THR A 1 182 ? -2.377 -13.999 9.750 1.00 97.69 182 THR A N 1
ATOM 1479 C CA . THR A 1 182 ? -2.274 -14.510 11.126 1.00 97.69 182 THR A CA 1
ATOM 1480 C C . THR A 1 182 ? -2.768 -13.463 12.127 1.00 97.69 182 THR A C 1
ATOM 1482 O O . THR A 1 182 ? -2.373 -12.298 12.071 1.00 97.69 182 THR A O 1
ATOM 1485 N N . LYS A 1 183 ? -3.592 -13.885 13.096 1.00 96.00 183 LYS A N 1
ATOM 1486 C CA . LYS A 1 183 ? -4.110 -13.023 14.171 1.00 96.00 183 LYS A CA 1
ATOM 1487 C C . LYS A 1 183 ? -3.046 -12.731 15.233 1.00 96.00 183 LYS A C 1
ATOM 1489 O O . LYS A 1 183 ? -2.985 -13.417 16.250 1.00 96.00 183 LYS A O 1
ATOM 1494 N N . LYS A 1 184 ? -2.231 -11.707 15.000 1.00 96.50 184 LYS A N 1
ATOM 1495 C CA . LYS A 1 184 ? -1.273 -11.149 15.966 1.00 96.50 184 LYS A CA 1
ATOM 1496 C C . LYS A 1 184 ? -1.087 -9.640 15.732 1.00 96.50 184 LYS A C 1
ATOM 1498 O O . LYS A 1 184 ? -1.569 -9.152 14.702 1.00 96.50 184 LYS A O 1
ATOM 1503 N N . PRO A 1 185 ? -0.442 -8.903 16.659 1.00 96.62 185 PRO A N 1
ATOM 1504 C CA . PRO A 1 185 ? -0.224 -7.467 16.511 1.00 96.62 185 PRO A CA 1
ATOM 1505 C C . PRO A 1 185 ? 0.480 -7.127 15.197 1.00 96.62 185 PRO A C 1
ATOM 1507 O O . PRO A 1 185 ? 1.422 -7.815 14.797 1.00 96.62 185 PRO A O 1
ATOM 1510 N N . MET A 1 186 ? 0.070 -6.039 14.543 1.00 95.81 186 MET A N 1
ATOM 1511 C CA . MET A 1 186 ? 0.620 -5.609 13.251 1.00 95.81 186 MET A CA 1
ATOM 1512 C C . MET A 1 186 ? 2.151 -5.494 13.269 1.00 95.81 186 MET A C 1
ATOM 1514 O O . MET A 1 186 ? 2.806 -5.823 12.283 1.00 95.81 186 MET A O 1
ATOM 1518 N N . ALA A 1 187 ? 2.726 -5.036 14.384 1.00 96.06 187 ALA A N 1
ATOM 1519 C CA . ALA A 1 187 ? 4.170 -4.873 14.542 1.00 96.06 187 ALA A CA 1
ATOM 1520 C C . ALA A 1 187 ? 4.949 -6.204 14.555 1.00 96.06 187 ALA A C 1
ATOM 1522 O O . ALA A 1 187 ? 6.159 -6.196 14.345 1.00 96.06 187 ALA A O 1
ATOM 1523 N N . GLU A 1 188 ? 4.271 -7.329 14.791 1.00 97.75 188 GLU A N 1
ATOM 1524 C CA . GLU A 1 188 ? 4.864 -8.669 14.841 1.00 97.75 188 GLU A CA 1
ATOM 1525 C C . GLU A 1 188 ? 4.668 -9.458 13.537 1.00 97.75 188 GLU A C 1
ATOM 1527 O O . GLU A 1 188 ? 5.184 -10.572 13.416 1.00 97.75 188 GLU A O 1
ATOM 1532 N N . LEU A 1 189 ? 3.905 -8.923 12.574 1.00 97.75 189 LEU A N 1
ATOM 1533 C CA . LEU A 1 189 ? 3.662 -9.564 11.280 1.00 97.75 189 LEU A CA 1
ATOM 1534 C C . LEU A 1 189 ? 4.956 -9.681 10.468 1.00 97.75 189 LEU A C 1
ATOM 1536 O O . LEU A 1 189 ? 5.703 -8.719 10.291 1.00 97.75 189 LEU A O 1
ATOM 1540 N N . THR A 1 190 ? 5.182 -10.871 9.926 1.00 97.75 190 THR A N 1
ATOM 1541 C CA . THR A 1 190 ? 6.223 -11.187 8.952 1.00 97.75 190 THR A CA 1
ATOM 1542 C C . THR A 1 190 ? 5.573 -11.652 7.650 1.00 97.75 190 THR A C 1
ATOM 1544 O O . THR A 1 190 ? 4.357 -11.807 7.559 1.00 97.75 190 THR A O 1
ATOM 1547 N N . VAL A 1 191 ? 6.376 -11.863 6.605 1.00 96.19 191 VAL A N 1
ATOM 1548 C CA . VAL A 1 191 ? 5.870 -12.309 5.294 1.00 96.19 191 VAL A CA 1
ATOM 1549 C C . VAL A 1 191 ? 5.136 -13.654 5.390 1.00 96.19 191 VAL A C 1
ATOM 1551 O O . VAL A 1 191 ? 4.151 -13.852 4.685 1.00 96.19 191 VAL A O 1
ATOM 1554 N N . ASP A 1 192 ? 5.561 -14.536 6.297 1.00 97.75 192 ASP A N 1
ATOM 1555 C CA . ASP A 1 192 ? 4.994 -15.881 6.458 1.00 97.75 192 ASP A CA 1
ATOM 1556 C C . ASP A 1 192 ? 3.583 -15.882 7.072 1.00 97.75 192 ASP A C 1
ATOM 1558 O O . ASP A 1 192 ? 2.890 -16.896 7.040 1.00 97.75 192 ASP A O 1
ATOM 1562 N N . ASP A 1 193 ? 3.126 -14.746 7.605 1.00 98.25 193 ASP A N 1
ATOM 1563 C CA . ASP A 1 193 ? 1.779 -14.602 8.163 1.00 98.25 193 ASP A CA 1
ATOM 1564 C C . ASP A 1 193 ? 0.698 -14.340 7.115 1.00 98.25 193 ASP A C 1
ATOM 1566 O O . ASP A 1 193 ? -0.482 -14.263 7.462 1.00 98.25 193 ASP A O 1
ATOM 1570 N N . PHE A 1 194 ? 1.083 -14.172 5.850 1.00 98.12 194 PHE A N 1
ATOM 1571 C CA . PHE A 1 194 ? 0.175 -13.872 4.753 1.00 98.12 194 PHE A CA 1
ATOM 1572 C C . PHE A 1 194 ? 0.049 -15.084 3.837 1.00 98.12 194 PHE A C 1
ATOM 1574 O O . PHE A 1 194 ? 1.009 -15.502 3.192 1.00 98.12 194 PHE A O 1
ATOM 1581 N N . VAL A 1 195 ? -1.165 -15.617 3.722 1.00 98.00 195 VAL A N 1
ATOM 1582 C CA . VAL A 1 195 ? -1.468 -16.734 2.821 1.00 98.00 195 VAL A CA 1
ATOM 1583 C C . VAL A 1 195 ? -2.537 -16.301 1.832 1.00 98.00 195 VAL A C 1
ATOM 1585 O O . VAL A 1 195 ? -3.616 -15.854 2.219 1.00 98.00 195 VAL A O 1
ATOM 1588 N N . LEU A 1 196 ? -2.244 -16.440 0.539 1.00 97.50 196 LEU A N 1
ATOM 1589 C CA . LEU A 1 196 ? -3.201 -16.179 -0.529 1.00 97.50 196 LEU A CA 1
ATOM 1590 C C . LEU A 1 196 ? -3.785 -17.505 -1.028 1.00 97.50 196 LEU A C 1
ATOM 1592 O O . LEU A 1 196 ? -3.171 -18.227 -1.811 1.00 97.50 196 LEU A O 1
ATOM 1596 N N . GLU A 1 197 ? -4.981 -17.833 -0.556 1.00 98.19 197 GLU A N 1
ATOM 1597 C CA . GLU A 1 197 ? -5.678 -19.070 -0.894 1.00 98.19 197 GLU A CA 1
ATOM 1598 C C . GLU A 1 197 ? -6.430 -18.933 -2.221 1.0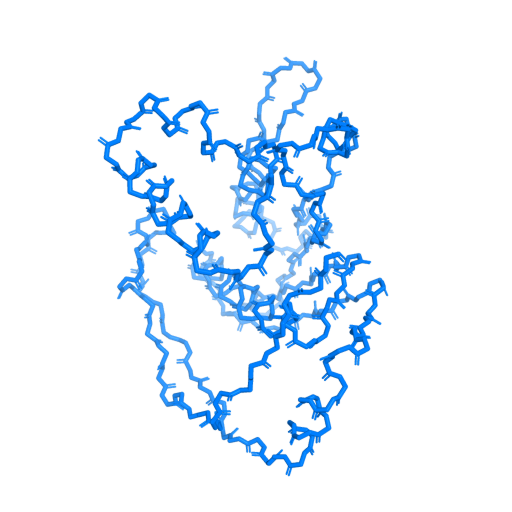0 98.19 197 GLU A C 1
ATOM 1600 O O . GLU A 1 197 ? -6.974 -17.873 -2.549 1.00 98.19 197 GLU A O 1
ATOM 1605 N N . ASN A 1 198 ? -6.508 -20.036 -2.970 1.00 97.62 198 ASN A N 1
ATOM 1606 C CA . ASN A 1 198 ? -7.260 -20.137 -4.226 1.00 97.62 198 ASN A CA 1
ATOM 1607 C C . ASN A 1 198 ? -6.833 -19.121 -5.302 1.00 97.62 198 ASN A C 1
ATOM 1609 O O . ASN A 1 198 ? -7.624 -18.775 -6.178 1.00 97.62 198 ASN A O 1
ATOM 1613 N N . TYR A 1 199 ? -5.589 -18.637 -5.254 1.00 97.75 199 TYR A N 1
ATOM 1614 C CA . TYR A 1 199 ? -5.071 -17.740 -6.279 1.00 97.75 199 TYR A CA 1
ATOM 1615 C C . TYR A 1 199 ? -4.845 -18.483 -7.593 1.00 97.75 199 TYR A C 1
ATOM 1617 O O . TYR A 1 199 ? -3.979 -19.349 -7.705 1.00 97.75 199 TYR A O 1
ATOM 1625 N N . GLN A 1 200 ? -5.638 -18.116 -8.594 1.00 98.00 200 GLN A N 1
ATOM 1626 C CA . GLN A 1 200 ? -5.496 -18.568 -9.969 1.00 98.00 200 GLN A CA 1
ATOM 1627 C C . GLN A 1 200 ? -5.212 -17.356 -10.846 1.00 98.00 200 GLN A C 1
ATOM 1629 O O . GLN A 1 200 ? -5.914 -16.346 -10.779 1.00 98.00 200 GLN A O 1
ATOM 1634 N N . CYS A 1 201 ? -4.192 -17.453 -11.692 1.00 97.56 201 CYS A N 1
ATOM 1635 C CA . CYS A 1 201 ? -3.820 -16.383 -12.603 1.00 97.56 201 CYS A CA 1
ATOM 1636 C C . CYS A 1 201 ? -3.558 -16.915 -14.011 1.00 97.56 201 CYS A C 1
ATOM 1638 O O . CYS A 1 201 ? -3.216 -18.078 -14.225 1.00 97.56 201 CYS A O 1
ATOM 1640 N N . HIS A 1 202 ? -3.753 -16.039 -14.992 1.00 98.25 202 HIS A N 1
ATOM 1641 C CA . HIS A 1 202 ? -3.325 -16.293 -16.365 1.00 98.25 202 HIS A CA 1
ATOM 1642 C C . HIS A 1 202 ? -1.800 -16.152 -16.491 1.00 98.25 202 HIS A C 1
ATOM 1644 O O . HIS A 1 202 ? -1.184 -15.511 -15.635 1.00 98.25 202 HIS A O 1
ATOM 1650 N N . PRO A 1 203 ? -1.185 -16.672 -17.571 1.00 97.62 203 PRO A N 1
ATOM 1651 C CA . PRO A 1 203 ? 0.250 -16.532 -17.806 1.00 97.62 203 PRO A CA 1
ATOM 1652 C C . PRO A 1 203 ? 0.741 -15.081 -17.714 1.00 97.62 203 PRO A C 1
ATOM 1654 O O . PRO A 1 203 ? 0.062 -14.147 -18.150 1.00 97.62 203 PRO A O 1
ATOM 1657 N N . PHE A 1 204 ? 1.932 -14.885 -17.152 1.00 95.94 204 PHE A N 1
ATOM 1658 C CA . PHE A 1 204 ? 2.507 -13.559 -16.923 1.00 95.94 204 PHE A CA 1
ATOM 1659 C C . PHE A 1 204 ? 2.668 -12.758 -18.226 1.00 95.94 204 PHE A C 1
ATOM 1661 O O . PHE A 1 204 ? 3.184 -13.276 -19.214 1.00 95.94 204 PHE A O 1
ATOM 1668 N N . ILE A 1 205 ? 2.267 -11.483 -18.202 1.00 94.88 205 ILE A N 1
ATOM 1669 C CA . ILE A 1 205 ? 2.511 -10.521 -19.285 1.00 94.88 205 ILE A CA 1
ATOM 1670 C C . ILE A 1 205 ? 3.656 -9.614 -18.848 1.00 94.88 205 ILE A C 1
ATOM 1672 O O . ILE A 1 205 ? 3.588 -8.957 -17.810 1.00 94.88 205 ILE A O 1
ATOM 1676 N N . LYS A 1 206 ? 4.724 -9.575 -19.64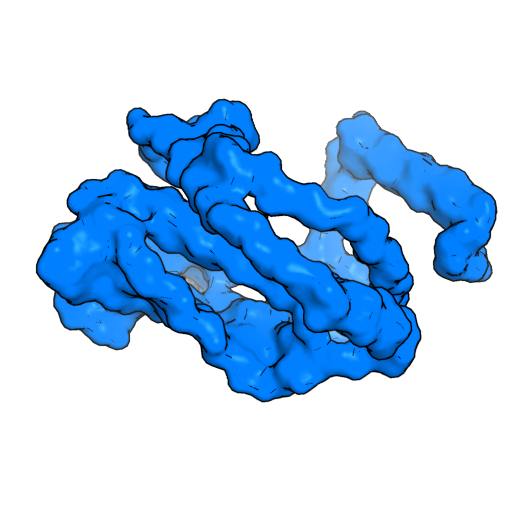5 1.00 92.62 206 LYS A N 1
ATOM 1677 C CA . LYS A 1 206 ? 5.901 -8.764 -19.340 1.00 92.62 206 LYS A CA 1
ATOM 1678 C C . LYS A 1 206 ? 5.739 -7.354 -19.900 1.00 92.62 206 LYS A C 1
ATOM 1680 O O . LYS A 1 206 ? 5.802 -7.159 -21.109 1.00 92.62 206 LYS A O 1
ATOM 1685 N N . PHE A 1 207 ? 5.650 -6.369 -19.014 1.00 89.19 207 PHE A N 1
ATOM 1686 C CA . PHE A 1 207 ? 5.720 -4.952 -19.367 1.00 89.19 207 PHE A CA 1
ATOM 1687 C C . PHE A 1 207 ? 7.114 -4.391 -19.063 1.00 89.19 207 PHE A C 1
ATOM 1689 O O . PHE A 1 207 ? 7.709 -4.687 -18.025 1.00 89.19 207 PHE A O 1
ATOM 1696 N N . GLN A 1 208 ? 7.663 -3.582 -19.970 1.00 84.31 208 GLN A N 1
ATOM 1697 C CA . GLN A 1 208 ? 8.919 -2.869 -19.723 1.00 84.31 208 GLN A CA 1
ATOM 1698 C C . GLN A 1 208 ? 8.642 -1.582 -18.944 1.00 84.31 208 GLN A C 1
ATOM 1700 O O . GLN A 1 208 ? 7.787 -0.803 -19.351 1.00 84.31 208 GLN A O 1
ATOM 1705 N N . ILE A 1 209 ? 9.373 -1.329 -17.857 1.00 80.25 209 ILE A N 1
ATOM 1706 C CA . ILE A 1 209 ? 9.223 -0.095 -17.068 1.00 80.25 209 ILE A CA 1
ATOM 1707 C C . ILE A 1 209 ? 9.525 1.115 -17.964 1.00 80.25 209 ILE A C 1
ATOM 1709 O O . ILE A 1 209 ? 10.604 1.181 -18.558 1.00 80.25 209 ILE A O 1
ATOM 1713 N N . ALA A 1 210 ? 8.581 2.052 -18.054 1.00 70.94 210 ALA A N 1
ATOM 1714 C CA . ALA A 1 210 ? 8.791 3.323 -18.736 1.00 70.94 210 ALA A CA 1
ATOM 1715 C C . ALA A 1 210 ? 9.748 4.210 -17.922 1.00 70.94 210 ALA A C 1
ATOM 1717 O O . ALA A 1 210 ? 9.722 4.193 -16.689 1.00 70.94 210 ALA A O 1
ATOM 1718 N N . VAL A 1 211 ? 10.625 4.942 -18.611 1.00 59.56 211 VAL A N 1
ATOM 1719 C CA . VAL A 1 211 ? 11.633 5.831 -18.010 1.00 59.56 211 VAL A CA 1
ATOM 1720 C C . VAL A 1 211 ? 11.545 7.200 -18.651 1.00 59.56 211 VAL A C 1
ATOM 1722 O O . VAL A 1 211 ? 11.398 7.229 -19.892 1.00 59.56 211 VAL A O 1
#

Radius of gyration: 19.67 Å; chains: 1; bounding box: 50×42×47 Å

pLDDT: mean 94.58, std 6.71, range [59.56, 98.88]

Sequence (211 aa):
KFPRYSEEWKAEMAKFVEQIKADDNFARQWGELGPVYGKQWRRWGTADGKEIDQIQEVIDTIKRDPFSRRILVNGWNVGEMQSLIKAKHYAPPSCHTVFQFYVSNGRLDLQLYQRSADMALGVPYNIASYATLLTIIAQETDLTPGIFTHTFGDAHIYLNHLDGIKEQLTRKPYPLSTLKVTKKPMAELTVDDFVLENYQCHPFIKFQIAV